Protein AF-A0A7S4VZ79-F1 (afdb_monomer_lite)

Secondary structure (DSSP, 8-state):
----------------------------------------------TTSHHHHHHHHHHHHHHHHHHHHHHHHHHS-TTTHHHHSSSSTT------TTGGG---PPPHHHHHHBPPS-S--TTS---PEEEEE--TTTTHHHHHHIIIIIS---EESGGGTT-GGGGSSS--EEEETTEEEESS-TTSHHHHHHHHHTTHHHHT--SEEEES-HHHHHHHT--SSS-EEEEE----HHHHHHHHHHHHHHHTGGGT----HHHHHTSTT-

InterPro domains:
  IPR053259 Golvesin-related Golgi apparatus protein [PTHR32301] (125-268)

Organism: NCBI:txid49249

pLDDT: mean 77.75, std 23.86, range [26.8, 98.56]

Foldseek 3Di:
DDADPDQDPDPDDDDDDDDDDDDDDDDDDDDDDDDDDDDDDDPPDDPPPPPVVVVVVVVVVVVVVVVVVVVVVVPPDPVVVVVVVPPPPPPPPPPDPVNVDPPDDDDVLLVLQADGPPPPPVPDDDLAAAEEQDDPQLCSVVVVCCVFPVVVFEEAEQVLVPPPCLPPLAWDWDADPNGIYISFHQQDPVRLQSCLVNQVCVRVNTNYYYYNPVVSNSNRNGGNVHHHHYDYGGDDVVSSLVVQVVVVCVVCVVVVDDADSVNVVVDPSD

Structure (mmCIF, N/CA/C/O backbone):
data_AF-A0A7S4VZ79-F1
#
_entry.id   AF-A0A7S4VZ79-F1
#
loop_
_atom_site.group_PDB
_atom_site.id
_atom_site.type_symbol
_atom_site.label_atom_id
_atom_site.label_alt_id
_atom_site.label_comp_id
_atom_site.label_asym_id
_atom_site.label_entity_id
_atom_site.label_seq_id
_atom_site.pdbx_PDB_ins_code
_atom_site.Cartn_x
_atom_site.Cartn_y
_atom_site.Cartn_z
_atom_site.occupancy
_atom_site.B_iso_or_equiv
_atom_site.auth_seq_id
_atom_site.auth_comp_id
_atom_site.auth_asym_id
_atom_site.auth_atom_id
_atom_site.pdbx_PDB_model_num
ATOM 1 N N . ARG A 1 1 ? -16.395 -23.224 -0.016 1.00 37.47 1 ARG A N 1
ATOM 2 C CA . ARG A 1 1 ? -16.302 -21.831 0.502 1.00 37.47 1 ARG A CA 1
ATOM 3 C C . ARG A 1 1 ? -15.268 -21.116 -0.360 1.00 37.47 1 ARG A C 1
ATOM 5 O O . ARG A 1 1 ? -14.087 -21.212 -0.071 1.00 37.47 1 ARG A O 1
ATOM 12 N N . HIS A 1 2 ? -15.704 -20.555 -1.488 1.00 28.34 2 HIS A N 1
ATOM 13 C CA . HIS A 1 2 ? -14.832 -20.087 -2.570 1.00 28.34 2 HIS A CA 1
ATOM 14 C C . HIS A 1 2 ? -14.656 -18.569 -2.477 1.00 28.34 2 HIS A C 1
ATOM 16 O O . HIS A 1 2 ? -15.644 -17.859 -2.299 1.00 28.34 2 HIS A O 1
ATOM 22 N N . ILE A 1 3 ? -13.418 -18.087 -2.582 1.00 32.75 3 ILE A N 1
ATOM 23 C CA . ILE A 1 3 ? -13.119 -16.668 -2.786 1.00 32.75 3 ILE A CA 1
ATOM 24 C C . ILE A 1 3 ? -12.836 -16.509 -4.279 1.00 32.75 3 ILE A C 1
ATOM 26 O O . ILE A 1 3 ? -11.856 -17.048 -4.787 1.00 32.75 3 ILE A O 1
ATOM 30 N N . PHE A 1 4 ? -13.732 -15.819 -4.983 1.00 28.03 4 PHE A N 1
ATOM 31 C CA . PHE A 1 4 ? -13.505 -15.374 -6.354 1.00 28.03 4 PHE A CA 1
ATOM 32 C C . PHE A 1 4 ? -12.625 -14.123 -6.307 1.00 28.03 4 PHE A C 1
ATOM 34 O O . PHE A 1 4 ? -13.027 -13.109 -5.739 1.00 28.03 4 PHE A O 1
ATOM 41 N N . ILE A 1 5 ? -11.436 -14.182 -6.905 1.00 33.19 5 ILE A N 1
ATOM 42 C CA . ILE A 1 5 ? -10.661 -12.979 -7.218 1.00 33.19 5 ILE A CA 1
ATOM 43 C C . ILE A 1 5 ? -11.317 -12.371 -8.459 1.00 33.19 5 ILE A C 1
ATOM 45 O O . ILE A 1 5 ? -11.066 -12.809 -9.579 1.00 33.19 5 ILE A O 1
ATOM 49 N N . ILE A 1 6 ? -12.220 -11.411 -8.261 1.00 33.34 6 ILE A N 1
ATOM 50 C CA . ILE A 1 6 ? -12.775 -10.627 -9.365 1.00 33.34 6 ILE A CA 1
ATOM 51 C C . ILE A 1 6 ? -11.804 -9.477 -9.626 1.00 33.34 6 ILE A C 1
ATOM 53 O O . ILE A 1 6 ? -11.740 -8.515 -8.863 1.00 33.34 6 ILE A O 1
ATOM 57 N N . ALA A 1 7 ? -11.045 -9.582 -10.715 1.00 28.91 7 ALA A N 1
ATOM 58 C CA . ALA A 1 7 ? -10.406 -8.434 -11.337 1.00 28.91 7 ALA A CA 1
ATOM 59 C C . ALA A 1 7 ? -11.503 -7.608 -12.027 1.00 28.91 7 ALA A C 1
ATOM 61 O O . ALA A 1 7 ? -11.860 -7.859 -13.176 1.00 28.91 7 ALA A O 1
ATOM 62 N N . SER A 1 8 ? -12.107 -6.665 -11.306 1.00 26.80 8 SER A N 1
ATOM 63 C CA . SER A 1 8 ? -13.040 -5.714 -11.910 1.00 26.80 8 SER A CA 1
ATOM 64 C C . SER A 1 8 ? -12.241 -4.658 -12.669 1.00 26.80 8 SER A C 1
ATOM 66 O O . SER A 1 8 ? -11.631 -3.782 -12.061 1.00 26.80 8 SER A O 1
ATOM 68 N N . ALA A 1 9 ? -12.254 -4.727 -14.000 1.00 27.61 9 ALA A N 1
ATOM 69 C CA . ALA A 1 9 ? -11.850 -3.614 -14.850 1.00 27.61 9 ALA A CA 1
ATOM 70 C C . ALA A 1 9 ? -12.894 -2.494 -14.708 1.00 27.61 9 ALA A C 1
ATOM 72 O O . ALA A 1 9 ? -13.982 -2.563 -15.278 1.00 27.61 9 ALA A O 1
ATOM 73 N N . VAL A 1 10 ? -12.592 -1.479 -13.899 1.00 27.17 10 VAL A N 1
ATOM 74 C CA . VAL A 1 10 ? -13.427 -0.278 -13.786 1.00 27.17 10 VAL A CA 1
ATOM 75 C C . VAL A 1 10 ? -13.086 0.640 -14.956 1.00 27.17 10 VAL A C 1
ATOM 77 O O . VAL A 1 10 ? -12.015 1.242 -14.996 1.00 27.17 10 VAL A O 1
ATOM 80 N N . LYS A 1 11 ? -14.004 0.747 -15.920 1.00 28.72 11 LYS A N 1
ATOM 81 C CA . LYS A 1 11 ? -13.990 1.812 -16.925 1.00 28.72 11 LYS A CA 1
ATOM 82 C C . LYS A 1 11 ? -14.430 3.100 -16.226 1.00 28.72 11 LYS A C 1
ATOM 84 O O . LYS A 1 11 ? -15.604 3.256 -15.901 1.00 28.72 11 LYS A O 1
ATOM 89 N N . VAL A 1 12 ? -13.473 3.974 -15.932 1.00 28.84 12 VAL A N 1
ATOM 90 C CA . VAL A 1 12 ? -13.727 5.300 -15.358 1.00 28.84 12 VAL A CA 1
ATOM 91 C C . VAL A 1 12 ? -14.248 6.198 -16.480 1.00 28.84 12 VAL A C 1
ATOM 93 O O . VAL A 1 12 ? -13.526 6.486 -17.429 1.00 28.84 12 VAL A O 1
ATOM 96 N N . GLU A 1 13 ? -15.517 6.591 -16.400 1.00 28.02 13 GLU A N 1
ATOM 97 C CA . GLU A 1 13 ? -16.128 7.572 -17.298 1.00 28.02 13 GLU A CA 1
ATOM 98 C C . GLU A 1 13 ? -16.182 8.918 -16.559 1.00 28.02 13 GLU A C 1
ATOM 100 O O . GLU A 1 13 ? -16.824 9.053 -15.515 1.00 28.02 13 GLU A O 1
ATOM 105 N N . GLU A 1 14 ? -15.425 9.898 -17.052 1.00 32.53 14 GLU A N 1
ATOM 106 C CA . GLU A 1 14 ? -15.282 11.217 -16.439 1.00 32.53 14 GLU A CA 1
ATOM 107 C C . GLU A 1 14 ? -16.568 12.046 -16.566 1.00 32.53 14 GLU A C 1
ATOM 109 O O . GLU A 1 14 ? -16.980 12.450 -17.653 1.00 32.53 14 GLU A O 1
ATOM 114 N N . ARG A 1 15 ? -17.165 12.396 -15.425 1.00 32.75 15 ARG A N 1
ATOM 115 C CA . ARG A 1 15 ? -17.974 13.614 -15.277 1.00 32.75 15 ARG A CA 1
ATOM 116 C C . ARG A 1 15 ? -17.623 14.292 -13.958 1.00 32.75 15 ARG A C 1
ATOM 118 O O . ARG A 1 15 ? -18.289 14.090 -12.947 1.00 32.75 15 ARG A O 1
ATOM 125 N N . MET A 1 16 ? -16.581 15.120 -13.970 1.00 30.23 16 MET A N 1
ATOM 126 C CA . MET A 1 16 ? -16.308 16.060 -12.882 1.00 30.23 16 MET A CA 1
ATOM 127 C C . MET A 1 16 ? -16.994 17.398 -13.176 1.00 30.23 16 MET A C 1
ATOM 129 O O . MET A 1 16 ? -16.567 18.166 -14.031 1.00 30.23 16 MET A O 1
ATOM 133 N N . SER A 1 17 ? -18.080 17.673 -12.452 1.00 31.48 17 SER A N 1
ATOM 134 C CA . SER A 1 17 ? -18.677 19.007 -12.340 1.00 31.48 17 SER A CA 1
ATOM 135 C C . SER A 1 17 ? -18.050 19.713 -11.140 1.00 31.48 17 SER A C 1
ATOM 137 O O . SER A 1 17 ? -18.374 19.407 -9.993 1.00 31.48 17 SER A O 1
ATOM 139 N N . PHE A 1 18 ? -17.169 20.672 -11.407 1.00 30.45 18 PHE A N 1
ATOM 140 C CA . PHE A 1 18 ? -16.501 21.494 -10.402 1.00 30.45 18 PHE A CA 1
ATOM 141 C C . PHE A 1 18 ? -17.482 22.549 -9.852 1.00 30.45 18 PHE A C 1
ATOM 143 O O . PHE A 1 18 ? -17.884 23.466 -10.567 1.00 30.45 18 PHE A O 1
ATOM 150 N N . ARG A 1 19 ? -17.890 22.439 -8.581 1.00 33.25 19 ARG A N 1
ATOM 151 C CA . ARG A 1 19 ? -18.539 23.532 -7.834 1.00 33.25 19 ARG A CA 1
ATOM 152 C C . ARG A 1 19 ? -17.568 24.019 -6.763 1.00 33.25 19 ARG A C 1
ATOM 154 O O . ARG A 1 19 ? -17.431 23.393 -5.718 1.00 33.25 19 ARG A O 1
ATOM 161 N N . GLY A 1 20 ? -16.899 25.136 -7.041 1.00 31.25 20 GLY A N 1
ATOM 162 C CA . GLY A 1 20 ? -16.109 25.864 -6.052 1.00 31.25 20 GLY A CA 1
ATOM 163 C C . GLY A 1 20 ? -17.031 26.536 -5.037 1.00 31.25 20 GLY A C 1
ATOM 164 O O . GLY A 1 20 ? -17.873 27.351 -5.408 1.00 31.25 20 GLY A O 1
ATOM 165 N N . SER A 1 21 ? -16.881 26.183 -3.762 1.00 37.16 21 SER A N 1
ATOM 166 C CA . SER A 1 21 ? -17.527 26.871 -2.646 1.00 37.16 21 SER A CA 1
ATOM 167 C C . SER A 1 21 ? -16.486 27.745 -1.958 1.00 37.16 21 SER A C 1
ATOM 169 O O . SER A 1 21 ? -15.653 27.246 -1.206 1.00 37.16 21 SER A O 1
ATOM 171 N N . ALA A 1 22 ? -16.535 29.050 -2.220 1.00 37.81 22 ALA A N 1
ATOM 172 C CA . ALA A 1 22 ? -15.780 30.046 -1.473 1.00 37.81 22 ALA A CA 1
ATOM 173 C C . ALA A 1 22 ? -16.312 30.101 -0.032 1.00 37.81 22 ALA A C 1
ATOM 175 O O . ALA A 1 22 ? -17.500 30.349 0.183 1.00 37.81 22 ALA A O 1
ATOM 176 N N . ARG A 1 23 ? -15.447 29.855 0.957 1.00 38.31 23 ARG A N 1
ATOM 177 C CA . ARG A 1 23 ? -15.772 30.048 2.372 1.00 38.31 23 ARG A CA 1
ATOM 178 C C . ARG A 1 23 ? -15.043 31.289 2.874 1.00 38.31 23 ARG A C 1
ATOM 180 O O . ARG A 1 23 ? -13.821 31.345 2.883 1.00 38.31 23 ARG A O 1
ATOM 187 N N . SER A 1 24 ? -15.853 32.282 3.221 1.00 39.72 24 SER A N 1
ATOM 188 C CA . SER A 1 24 ? -15.496 33.546 3.856 1.00 39.72 24 SER A CA 1
ATOM 189 C C . SER A 1 24 ? -15.006 33.305 5.287 1.00 39.72 24 SER A C 1
ATOM 191 O O . SER A 1 24 ? -15.663 32.599 6.054 1.00 39.72 24 SER A O 1
ATOM 193 N N . SER A 1 25 ? -13.866 33.901 5.634 1.00 40.94 25 SER A N 1
ATOM 194 C CA . SER A 1 25 ? -13.345 34.006 6.996 1.00 40.94 25 SER A CA 1
ATOM 195 C C . SER A 1 25 ? -13.404 35.469 7.453 1.00 40.94 25 SER A C 1
ATOM 197 O O . SER A 1 25 ? -12.576 36.278 7.048 1.00 40.94 25 SER A O 1
ATOM 199 N N . ASN A 1 26 ? -14.384 35.791 8.299 1.00 44.66 26 ASN A N 1
ATOM 200 C CA . ASN A 1 26 ? -14.260 36.822 9.338 1.00 44.66 26 ASN A CA 1
ATOM 201 C C . ASN A 1 26 ? -13.758 36.063 10.584 1.00 44.66 26 ASN A C 1
ATOM 203 O O . ASN A 1 26 ? -14.292 34.998 10.876 1.00 44.66 26 ASN A O 1
ATOM 207 N N . GLY A 1 27 ? -12.721 36.447 11.323 1.00 38.09 27 GLY A N 1
ATOM 208 C CA . GLY A 1 27 ? -12.309 37.785 11.720 1.00 38.09 27 GLY A CA 1
ATOM 209 C C . GLY A 1 27 ? -12.583 37.921 13.220 1.00 38.09 27 GLY A C 1
ATOM 210 O O . GLY A 1 27 ? -13.728 38.169 13.596 1.00 38.09 27 GLY A O 1
ATOM 211 N N . ARG A 1 28 ? -11.560 37.722 14.063 1.00 42.09 28 ARG A N 1
ATOM 212 C CA . ARG A 1 28 ? -11.428 38.413 15.353 1.00 42.09 28 ARG A CA 1
ATOM 213 C C . ARG A 1 28 ? -9.990 38.342 15.873 1.00 42.09 28 ARG A C 1
ATOM 215 O O . ARG A 1 28 ? -9.399 37.267 15.911 1.00 42.09 28 ARG A O 1
ATOM 222 N N . GLU A 1 29 ? -9.495 39.536 16.159 1.00 52.44 29 GLU A N 1
ATOM 223 C CA . GLU A 1 29 ? -8.179 39.941 16.647 1.00 52.44 29 GLU A CA 1
ATOM 224 C C . GLU A 1 29 ? -8.000 39.620 18.137 1.00 52.44 29 GLU A C 1
ATOM 226 O O . GLU A 1 29 ? -8.998 39.363 18.809 1.00 52.44 29 GLU A O 1
ATOM 231 N N . ASP A 1 30 ? -6.731 39.591 18.564 1.00 51.56 30 ASP A N 1
ATOM 232 C CA . ASP A 1 30 ? -6.134 40.010 19.854 1.00 51.56 30 ASP A CA 1
ATOM 233 C C . ASP A 1 30 ? -4.676 39.467 19.808 1.00 51.56 30 ASP A C 1
ATOM 235 O O . ASP A 1 30 ? -4.453 38.262 19.915 1.00 51.56 30 ASP A O 1
ATOM 239 N N . GLU A 1 31 ? -3.710 40.183 19.221 1.00 50.78 31 GLU A N 1
ATOM 240 C CA . GLU A 1 31 ? -2.857 41.226 19.830 1.00 50.78 31 GLU A CA 1
ATOM 241 C C . GLU A 1 31 ? -1.874 40.667 20.882 1.00 50.78 31 GLU A C 1
ATOM 243 O O . GLU A 1 31 ? -2.226 40.506 22.043 1.00 50.78 31 GLU A O 1
ATOM 248 N N . GLU A 1 32 ? -0.633 40.377 20.463 1.00 52.47 32 GLU A N 1
ATOM 249 C CA . GLU A 1 32 ? 0.576 40.723 21.231 1.00 52.47 32 GLU A CA 1
ATOM 250 C C . GLU A 1 32 ? 1.839 40.643 20.351 1.00 52.47 32 GLU A C 1
ATOM 252 O O . GLU A 1 32 ? 2.039 39.718 19.558 1.00 52.47 32 GLU A O 1
ATOM 257 N N . ASP A 1 33 ? 2.655 41.683 20.480 1.00 47.66 33 ASP A N 1
ATOM 258 C CA . ASP A 1 33 ? 3.740 42.092 19.600 1.00 47.66 33 ASP A CA 1
ATOM 259 C C . ASP A 1 33 ? 4.989 41.201 19.671 1.00 47.66 33 ASP A C 1
ATOM 261 O O . ASP A 1 33 ? 5.492 40.882 20.749 1.00 47.66 33 ASP A O 1
ATOM 265 N N . ASN A 1 34 ? 5.597 40.920 18.512 1.00 41.84 34 ASN A N 1
ATOM 266 C CA . ASN A 1 34 ? 7.058 40.915 18.432 1.00 41.84 34 ASN A CA 1
ATOM 267 C C . ASN A 1 34 ? 7.549 41.238 17.014 1.00 41.84 34 ASN A C 1
ATOM 269 O O . ASN A 1 34 ? 7.297 40.513 16.050 1.00 41.84 34 ASN A O 1
ATOM 273 N N . GLU A 1 35 ? 8.251 42.363 16.913 1.00 41.34 35 GLU A N 1
ATOM 274 C CA . GLU A 1 35 ? 8.890 42.881 15.710 1.00 41.34 35 GLU A CA 1
ATOM 275 C C . GLU A 1 35 ? 9.963 41.926 15.171 1.00 41.34 35 GLU A C 1
ATOM 277 O O . GLU A 1 35 ? 10.944 41.626 15.848 1.00 41.34 35 GLU A O 1
ATOM 282 N N . LEU A 1 36 ? 9.851 41.560 13.893 1.00 40.34 36 LEU A N 1
ATOM 283 C CA . LEU A 1 36 ? 11.001 41.312 13.020 1.00 40.34 36 LEU A CA 1
ATOM 284 C C . LEU A 1 36 ? 10.597 41.662 11.583 1.00 40.34 36 LEU A C 1
ATOM 286 O O . LEU A 1 36 ? 10.096 40.848 10.809 1.00 40.34 36 LEU A O 1
ATOM 290 N N . ARG A 1 37 ? 10.781 42.945 11.263 1.00 33.16 37 ARG A N 1
ATOM 291 C CA . ARG A 1 37 ? 10.613 43.542 9.936 1.00 33.16 37 ARG A CA 1
ATOM 292 C C . ARG A 1 37 ? 11.691 43.003 8.988 1.00 33.16 37 ARG A C 1
ATOM 294 O O . ARG A 1 37 ? 12.853 43.388 9.086 1.00 33.16 37 ARG A O 1
ATOM 301 N N . LEU A 1 38 ? 11.291 42.145 8.054 1.00 39.84 38 LEU A N 1
ATOM 302 C CA . LEU A 1 38 ? 12.028 41.860 6.823 1.00 39.84 38 LEU A CA 1
ATOM 303 C C . LEU A 1 38 ? 11.184 42.375 5.656 1.00 39.84 38 LEU A C 1
ATOM 305 O O . LEU A 1 38 ? 10.172 41.776 5.298 1.00 39.84 38 LEU A O 1
ATOM 309 N N . ASP A 1 39 ? 11.598 43.511 5.096 1.00 42.25 39 ASP A N 1
ATOM 310 C CA . ASP A 1 39 ? 11.026 44.070 3.874 1.00 42.25 39 ASP A CA 1
ATOM 311 C C . ASP A 1 39 ? 11.357 43.149 2.692 1.00 42.25 39 ASP A C 1
ATOM 313 O O . ASP A 1 39 ? 12.483 43.130 2.190 1.00 42.25 39 ASP A O 1
ATOM 317 N N . ILE A 1 40 ? 10.361 42.399 2.222 1.00 43.34 40 ILE A N 1
ATOM 318 C CA . ILE A 1 40 ? 10.378 41.785 0.894 1.00 43.34 40 ILE A CA 1
ATOM 319 C C . ILE A 1 40 ? 9.279 42.462 0.080 1.00 43.34 40 ILE A C 1
ATOM 321 O O . ILE A 1 40 ? 8.092 42.194 0.234 1.00 43.34 40 ILE A O 1
ATOM 325 N N . SER A 1 41 ? 9.714 43.381 -0.777 1.00 43.19 41 SER A N 1
ATOM 326 C CA . SER A 1 41 ? 8.913 44.028 -1.813 1.00 43.19 41 SER A CA 1
ATOM 327 C C . SER A 1 41 ? 8.328 42.983 -2.771 1.00 43.19 41 SER A C 1
ATOM 329 O O . SER A 1 41 ? 9.057 42.393 -3.569 1.00 43.19 41 SER A O 1
ATOM 331 N N . GLU A 1 42 ? 7.010 42.796 -2.734 1.00 43.84 42 GLU A N 1
ATOM 332 C CA . GLU A 1 42 ? 6.235 42.078 -3.749 1.00 43.84 42 GLU A CA 1
ATOM 333 C C . GLU A 1 42 ? 6.126 42.893 -5.051 1.00 43.84 42 GLU A C 1
ATOM 335 O O . GLU A 1 42 ? 5.467 43.931 -5.106 1.00 43.84 42 GLU A O 1
ATOM 340 N N . ASP A 1 43 ? 6.723 42.380 -6.131 1.00 44.66 43 ASP A N 1
ATOM 341 C CA . ASP A 1 43 ? 6.381 42.743 -7.511 1.00 44.66 43 ASP A CA 1
ATOM 342 C C . ASP A 1 43 ? 5.523 41.627 -8.131 1.00 44.66 43 ASP A C 1
ATOM 344 O O . ASP A 1 43 ? 6.003 40.692 -8.775 1.00 44.66 43 ASP A O 1
ATOM 348 N N . THR A 1 44 ? 4.213 41.697 -7.899 1.00 46.75 44 THR A N 1
ATOM 349 C CA . THR A 1 44 ? 3.212 40.827 -8.529 1.00 46.75 44 THR A CA 1
ATOM 350 C C . THR A 1 44 ? 2.366 41.620 -9.516 1.00 46.75 44 THR A C 1
ATOM 352 O O . THR A 1 44 ? 1.197 41.909 -9.256 1.00 46.75 44 THR A O 1
ATOM 355 N N . ARG A 1 45 ? 2.920 41.970 -10.690 1.00 44.62 45 ARG A N 1
ATOM 356 C CA . ARG A 1 45 ? 2.086 42.527 -11.778 1.00 44.62 45 ARG A CA 1
ATOM 357 C C . ARG A 1 45 ? 2.416 42.145 -13.227 1.00 44.62 45 ARG A C 1
ATOM 359 O O . ARG A 1 45 ? 1.884 42.784 -14.129 1.00 44.62 45 ARG A O 1
ATOM 366 N N . SER A 1 46 ? 3.179 41.079 -13.508 1.00 47.97 46 SER A N 1
ATOM 367 C CA . SER A 1 46 ? 3.520 40.727 -14.911 1.00 47.97 46 SER A CA 1
ATOM 368 C C . SER A 1 46 ? 3.092 39.341 -15.433 1.00 47.97 46 SER A C 1
ATOM 370 O O . SER A 1 46 ? 3.239 39.069 -16.624 1.00 47.97 46 SER A O 1
ATOM 372 N N . ARG A 1 47 ? 2.481 38.456 -14.631 1.00 47.06 47 ARG A N 1
ATOM 373 C CA . ARG A 1 47 ? 2.221 37.055 -15.056 1.00 47.06 47 ARG A CA 1
ATOM 374 C C . ARG A 1 47 ? 0.990 36.812 -15.952 1.00 47.06 47 ARG A C 1
ATOM 376 O O . ARG A 1 47 ? 0.718 35.671 -16.311 1.00 47.06 47 ARG A O 1
ATOM 383 N N . GLY A 1 48 ? 0.266 37.850 -16.371 1.00 44.88 48 GLY A N 1
ATOM 384 C CA . GLY A 1 48 ? -0.987 37.702 -17.131 1.00 44.88 48 GLY A CA 1
ATOM 385 C C . GLY A 1 48 ? -0.857 37.470 -18.645 1.00 44.88 48 GLY A C 1
ATOM 386 O O . GLY A 1 48 ? -1.842 37.104 -19.282 1.00 44.88 48 GLY A O 1
ATOM 387 N N . VAL A 1 49 ? 0.320 37.683 -19.247 1.00 52.34 49 VAL A N 1
ATOM 388 C CA . VAL A 1 49 ? 0.455 37.716 -20.723 1.00 52.34 49 VAL A CA 1
ATOM 389 C C . VAL A 1 49 ? 1.082 36.437 -21.300 1.00 52.34 49 VAL A C 1
ATOM 391 O O . VAL A 1 49 ? 0.827 36.090 -22.450 1.00 52.34 49 VAL A O 1
ATOM 394 N N . ALA A 1 50 ? 1.816 35.661 -20.495 1.00 53.28 50 ALA A 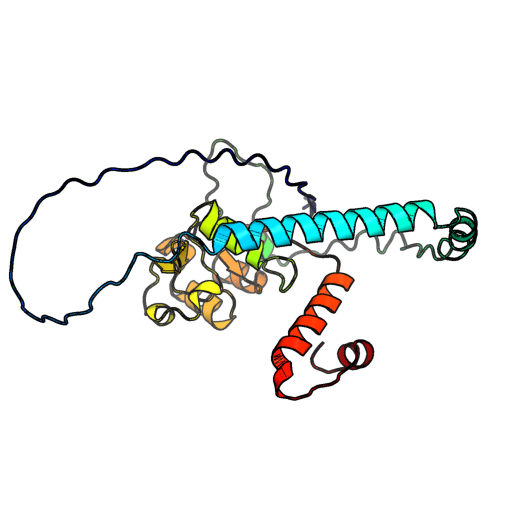N 1
ATOM 395 C CA . ALA A 1 50 ? 2.516 34.464 -20.971 1.00 53.28 50 ALA A CA 1
ATOM 396 C C . ALA A 1 50 ? 1.612 33.227 -21.187 1.00 53.28 50 ALA A C 1
ATOM 398 O O . ALA A 1 50 ? 2.000 32.314 -21.914 1.00 53.28 50 ALA A O 1
ATOM 399 N N . SER A 1 51 ? 0.400 33.174 -20.612 1.00 56.75 51 SER A N 1
ATOM 400 C CA . SER A 1 51 ? -0.437 31.960 -20.692 1.00 56.75 51 SER A CA 1
ATOM 401 C C . SER A 1 51 ? -1.208 31.811 -22.011 1.00 56.75 51 SER A C 1
ATOM 403 O O . SER A 1 51 ? -1.463 30.688 -22.445 1.00 56.75 51 SER A O 1
ATOM 405 N N . LYS A 1 52 ? -1.530 32.914 -22.705 1.00 61.38 52 LYS A N 1
ATOM 406 C CA . LYS A 1 52 ? -2.264 32.860 -23.986 1.00 61.38 52 LYS A CA 1
ATOM 407 C C . LYS A 1 52 ? -1.409 32.328 -25.138 1.00 61.38 52 LYS A C 1
ATOM 409 O O . LYS A 1 52 ? -1.913 31.583 -25.973 1.00 61.38 52 LYS A O 1
ATOM 414 N N . GLN A 1 53 ? -0.116 32.656 -25.161 1.00 68.62 53 GLN A N 1
ATOM 415 C CA . GLN A 1 53 ? 0.803 32.161 -26.192 1.00 68.62 53 GLN A CA 1
ATOM 416 C C . GLN A 1 53 ? 1.033 30.646 -26.059 1.00 68.62 53 GLN A C 1
ATOM 418 O O . GLN A 1 53 ? 1.113 29.935 -27.059 1.00 68.62 53 GLN A O 1
ATOM 423 N N . PHE A 1 54 ? 1.080 30.143 -24.821 1.00 70.44 54 PHE A N 1
ATOM 424 C CA . PHE A 1 54 ? 1.281 28.723 -24.536 1.00 70.44 54 PHE A CA 1
ATOM 425 C C . PHE A 1 54 ? 0.091 27.866 -24.998 1.00 70.44 54 PHE A C 1
ATOM 427 O O . PHE A 1 54 ? 0.281 26.841 -25.651 1.00 70.44 54 PHE A O 1
ATOM 434 N N . TRP A 1 55 ? -1.139 28.327 -24.750 1.00 71.38 55 TRP A N 1
ATOM 435 C CA . TRP A 1 55 ? -2.356 27.630 -25.184 1.00 71.38 55 TRP A CA 1
ATOM 436 C C . TRP A 1 55 ? -2.505 27.557 -26.710 1.00 71.38 55 TRP A C 1
ATOM 438 O O . TRP A 1 55 ? -2.897 26.516 -27.235 1.00 71.38 55 TRP A O 1
ATOM 448 N N . ASN A 1 56 ? -2.133 28.614 -27.438 1.00 76.19 56 ASN A N 1
ATOM 449 C CA . ASN A 1 56 ? -2.212 28.614 -28.903 1.00 76.19 56 ASN A CA 1
ATOM 450 C C . ASN A 1 56 ? -1.214 27.637 -29.546 1.00 76.19 56 ASN A C 1
ATOM 452 O O . ASN A 1 56 ? -1.570 26.930 -30.488 1.00 76.19 56 ASN A O 1
ATOM 456 N N . ASN A 1 57 ? 0.006 27.540 -29.007 1.00 79.31 57 ASN A N 1
ATOM 457 C CA . ASN A 1 57 ? 1.002 26.582 -29.494 1.00 79.31 57 ASN A CA 1
ATOM 458 C C . ASN A 1 57 ? 0.598 25.130 -29.193 1.00 79.31 57 ASN A C 1
ATOM 460 O O . ASN A 1 57 ? 0.828 24.241 -30.012 1.00 79.31 57 ASN A O 1
ATOM 464 N N . TYR A 1 58 ? -0.053 24.892 -28.053 1.00 81.12 58 TYR A N 1
ATOM 465 C CA . TYR A 1 58 ? -0.534 23.565 -27.673 1.00 81.12 58 TYR A CA 1
ATOM 466 C C . TYR A 1 58 ? -1.670 23.066 -28.584 1.00 81.12 58 TYR A C 1
ATOM 468 O O . TYR A 1 58 ? -1.637 21.927 -29.050 1.00 81.12 58 TYR A O 1
ATOM 476 N N . ILE A 1 59 ? -2.635 23.931 -28.924 1.00 86.50 59 ILE A N 1
ATOM 477 C CA . ILE A 1 59 ? -3.731 23.586 -29.849 1.00 86.50 59 ILE A CA 1
ATOM 478 C C . ILE A 1 59 ? -3.197 23.301 -31.262 1.00 86.50 59 ILE A C 1
ATOM 480 O O . ILE A 1 59 ? -3.646 22.353 -31.909 1.00 86.50 59 ILE A O 1
ATOM 484 N N . ALA A 1 60 ? -2.207 24.069 -31.731 1.00 88.25 60 ALA A N 1
ATOM 485 C CA . ALA A 1 60 ? -1.575 23.835 -33.030 1.00 88.25 60 ALA A CA 1
ATOM 486 C C . ALA A 1 60 ? -0.850 22.477 -33.096 1.00 88.25 60 ALA A C 1
ATOM 488 O O . ALA A 1 60 ? -0.947 21.774 -34.104 1.00 88.25 60 ALA A O 1
ATOM 489 N N . LEU A 1 61 ? -0.182 22.072 -32.009 1.00 88.81 61 LEU A N 1
ATOM 490 C CA . LEU A 1 61 ? 0.506 20.783 -31.923 1.00 88.81 61 LEU A CA 1
ATOM 491 C C . LEU A 1 61 ? -0.478 19.605 -31.974 1.00 88.81 61 LEU A C 1
ATOM 493 O O . LEU A 1 61 ? -0.255 18.652 -32.718 1.00 88.81 61 LEU A O 1
ATOM 497 N N . ILE A 1 62 ? -1.597 19.690 -31.244 1.00 88.38 62 ILE A N 1
ATOM 498 C CA . ILE A 1 62 ? -2.649 18.661 -31.282 1.00 88.38 62 ILE A CA 1
ATOM 499 C C . ILE A 1 62 ? -3.239 18.554 -32.692 1.00 88.38 62 ILE A C 1
ATOM 501 O O . ILE A 1 62 ? -3.381 17.448 -33.214 1.00 88.38 62 ILE A O 1
ATOM 505 N N . GLY A 1 63 ? -3.530 19.690 -33.334 1.00 91.19 63 GLY A N 1
ATOM 506 C CA . GLY A 1 63 ? -4.029 19.711 -34.710 1.00 91.19 63 GLY A CA 1
ATOM 507 C C . GLY A 1 63 ? -3.076 19.025 -35.694 1.00 91.19 63 GLY A C 1
ATOM 508 O O . GLY A 1 63 ? -3.518 18.237 -36.529 1.00 91.19 63 GLY A O 1
ATOM 509 N N . PHE A 1 64 ? -1.766 19.256 -35.557 1.00 89.88 64 PHE A N 1
ATOM 510 C CA . PHE A 1 64 ? -0.749 18.630 -36.402 1.00 89.88 64 PHE A CA 1
ATOM 511 C C . PHE A 1 64 ? -0.654 17.113 -36.186 1.00 89.88 64 PHE A C 1
ATOM 513 O O . PHE A 1 64 ? -0.638 16.356 -37.155 1.00 89.88 64 PHE A O 1
ATOM 520 N N . VAL A 1 65 ? -0.663 16.647 -34.932 1.00 87.06 65 VAL A N 1
ATOM 521 C CA . VAL A 1 65 ? -0.606 15.209 -34.612 1.00 87.06 65 VAL A CA 1
ATOM 522 C C . VAL A 1 65 ? -1.839 14.473 -35.143 1.00 87.06 65 VAL A C 1
ATOM 524 O O . VAL A 1 65 ? -1.707 13.409 -35.749 1.00 87.06 65 VAL A O 1
ATOM 527 N N . VAL A 1 66 ? -3.032 15.058 -34.991 1.00 90.56 66 VAL A N 1
ATOM 528 C CA . VAL A 1 66 ? -4.274 14.485 -35.532 1.00 90.56 66 VAL A CA 1
ATOM 529 C C . VAL A 1 66 ? -4.243 14.451 -37.061 1.00 90.56 66 VAL A C 1
ATOM 531 O O . VAL A 1 66 ? -4.628 13.444 -37.650 1.00 90.56 66 VAL A O 1
ATOM 534 N N . ALA A 1 67 ? -3.737 15.498 -37.720 1.00 91.06 67 ALA A N 1
ATOM 535 C CA . ALA A 1 67 ? -3.615 15.526 -39.176 1.00 91.06 67 ALA A CA 1
ATOM 536 C C . ALA A 1 67 ? -2.640 14.460 -39.706 1.00 91.06 67 ALA A C 1
ATOM 538 O O . ALA A 1 67 ? -2.951 13.795 -40.692 1.00 91.06 67 ALA A O 1
ATOM 539 N N . VAL A 1 68 ? -1.501 14.246 -39.037 1.00 84.88 68 VAL A N 1
ATOM 540 C CA . VAL A 1 68 ? -0.533 13.196 -39.404 1.00 84.88 68 VAL A CA 1
ATOM 541 C C . VAL A 1 68 ? -1.122 11.800 -39.190 1.00 84.88 68 VAL A C 1
ATOM 543 O O . VAL A 1 68 ? -0.977 10.946 -40.061 1.00 84.88 68 VAL A O 1
ATOM 546 N N . LEU A 1 69 ? -1.842 11.570 -38.087 1.00 81.25 69 LEU A N 1
ATOM 547 C CA . LEU A 1 69 ? -2.545 10.305 -37.836 1.00 81.25 69 LEU A CA 1
ATOM 548 C C . LEU A 1 69 ? -3.637 10.035 -38.877 1.00 81.25 69 LEU A C 1
ATOM 550 O O . LEU A 1 69 ? -3.757 8.914 -39.366 1.00 81.25 69 LEU A O 1
ATOM 554 N N . LEU A 1 70 ? -4.406 11.058 -39.258 1.00 84.50 70 LEU A N 1
ATOM 555 C CA . LEU A 1 70 ? -5.421 10.936 -40.303 1.00 84.50 70 LEU A CA 1
ATOM 556 C C . LEU A 1 70 ? -4.794 10.687 -41.680 1.00 84.50 70 LEU A C 1
ATOM 558 O O . LEU A 1 70 ? -5.302 9.848 -42.418 1.00 84.50 70 LEU A O 1
ATOM 562 N N . LEU A 1 71 ? -3.672 11.335 -42.014 1.00 81.38 71 LEU A N 1
ATOM 563 C CA . LEU A 1 71 ? -2.940 11.036 -43.248 1.00 81.38 71 LEU A CA 1
ATOM 564 C C . LEU A 1 71 ? -2.389 9.606 -43.247 1.00 81.38 71 LEU A C 1
ATOM 566 O O . LEU A 1 71 ? -2.520 8.915 -44.252 1.00 81.38 71 LEU A O 1
ATOM 570 N N . ALA A 1 72 ? -1.834 9.140 -42.126 1.00 75.25 72 ALA A N 1
ATOM 571 C CA . ALA A 1 72 ? -1.325 7.777 -41.990 1.00 75.25 72 ALA A CA 1
ATOM 572 C C . ALA A 1 72 ? -2.436 6.720 -42.132 1.00 75.25 72 ALA A C 1
ATOM 574 O O . ALA A 1 72 ? -2.203 5.657 -42.703 1.00 75.25 72 ALA A O 1
ATOM 575 N N . LEU A 1 73 ? -3.658 7.021 -41.676 1.00 74.31 73 LEU A N 1
ATOM 576 C CA . LEU A 1 73 ? -4.837 6.164 -41.856 1.00 74.31 73 LEU A CA 1
ATOM 577 C C . LEU A 1 73 ? -5.371 6.150 -43.297 1.00 74.31 73 LEU A C 1
ATOM 579 O O . LEU A 1 73 ? -6.046 5.199 -43.684 1.00 74.31 73 LEU A O 1
ATOM 583 N N . VAL A 1 74 ? -5.087 7.187 -44.090 1.00 77.12 74 VAL A N 1
ATOM 584 C CA . VAL A 1 74 ? -5.501 7.277 -45.501 1.00 77.12 74 VAL A CA 1
ATOM 585 C C . VAL A 1 74 ? -4.465 6.648 -46.438 1.00 77.12 74 VAL A C 1
ATOM 587 O O . VAL A 1 74 ? -4.841 6.111 -47.478 1.00 77.12 74 VAL A O 1
ATOM 590 N N . THR A 1 75 ? -3.177 6.672 -46.083 1.00 69.06 75 THR A N 1
ATOM 591 C CA . THR A 1 75 ? -2.093 6.130 -46.921 1.00 69.06 75 THR A CA 1
ATOM 592 C C . THR A 1 75 ? -1.703 4.692 -46.588 1.00 69.06 75 THR A C 1
ATOM 594 O O . THR A 1 75 ? -0.968 4.075 -47.360 1.00 69.06 75 THR A O 1
ATOM 597 N N . THR A 1 76 ? -2.196 4.123 -45.483 1.00 58.72 76 THR A N 1
ATOM 598 C CA . THR A 1 76 ? -1.989 2.700 -45.187 1.00 58.72 76 THR A CA 1
ATOM 599 C C . THR A 1 76 ? -2.880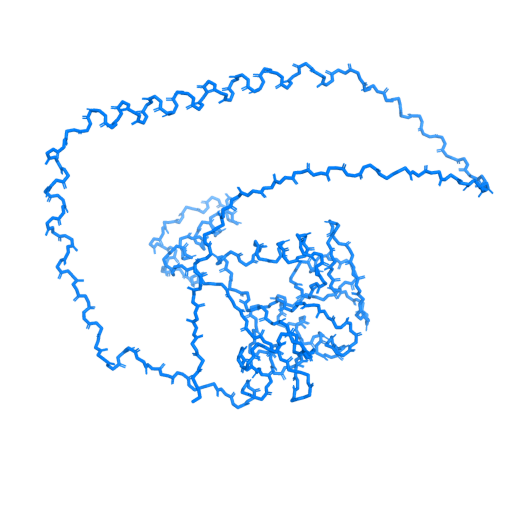 1.837 -46.077 1.00 58.72 76 THR A C 1
ATOM 601 O O . THR A 1 76 ? -4.069 1.625 -45.836 1.00 58.72 76 THR A O 1
ATOM 604 N N . ASP A 1 77 ? -2.260 1.343 -47.143 1.00 49.94 77 ASP A N 1
ATOM 605 C CA . ASP A 1 77 ? -2.773 0.335 -48.058 1.00 49.94 77 ASP A CA 1
ATOM 606 C C . ASP A 1 77 ? -3.344 -0.863 -47.270 1.00 49.94 77 ASP A C 1
ATOM 608 O O . ASP A 1 77 ? -2.627 -1.607 -46.593 1.00 49.94 77 ASP A O 1
ATOM 612 N N . ARG A 1 78 ? -4.672 -1.036 -47.328 1.00 53.81 78 ARG A N 1
ATOM 613 C CA . ARG A 1 78 ? -5.432 -2.068 -46.592 1.00 53.81 78 ARG A CA 1
ATOM 614 C C . ARG A 1 78 ? -5.025 -3.504 -46.943 1.00 53.81 78 ARG A C 1
ATOM 616 O O . ARG A 1 78 ? -5.501 -4.442 -46.307 1.00 53.81 78 ARG A O 1
ATOM 623 N N . THR A 1 79 ? -4.163 -3.701 -47.934 1.00 52.12 79 THR A N 1
ATOM 624 C CA . THR A 1 79 ? -3.761 -5.025 -48.414 1.00 52.12 79 THR A CA 1
ATOM 625 C C . THR A 1 79 ? -2.661 -5.675 -47.561 1.00 52.12 79 THR A C 1
ATOM 627 O O . THR A 1 79 ? -2.661 -6.899 -47.424 1.00 52.12 79 THR A O 1
ATOM 630 N N . ALA A 1 80 ? -1.810 -4.900 -46.874 1.00 48.88 80 ALA A N 1
ATOM 631 C CA . ALA A 1 80 ? -0.691 -5.439 -46.084 1.00 48.88 80 ALA A CA 1
ATOM 632 C C . ALA A 1 80 ? -1.080 -5.981 -44.689 1.00 48.88 80 ALA A C 1
ATOM 634 O O . ALA A 1 80 ? -0.332 -6.751 -44.088 1.00 48.88 80 ALA A O 1
ATOM 635 N N . ILE A 1 81 ? -2.262 -5.628 -44.170 1.00 49.94 81 ILE A N 1
ATOM 636 C CA . ILE A 1 81 ? -2.725 -6.061 -42.835 1.00 49.94 81 ILE A CA 1
ATOM 637 C C . ILE A 1 81 ? -3.335 -7.477 -42.869 1.00 49.94 81 ILE A C 1
ATOM 639 O O . ILE A 1 81 ? -3.352 -8.178 -41.858 1.00 49.94 81 ILE A O 1
ATOM 643 N N . SER A 1 82 ? -3.773 -7.955 -44.038 1.00 49.06 82 SER A N 1
ATOM 644 C CA . SER A 1 82 ? -4.398 -9.281 -44.163 1.00 49.06 82 SER A CA 1
ATOM 645 C C . SER A 1 82 ? -3.406 -10.452 -44.073 1.00 49.06 82 SER A C 1
ATOM 647 O O . SER A 1 82 ? -3.783 -11.541 -43.643 1.00 49.06 82 SER A O 1
ATOM 649 N N . THR A 1 83 ? -2.126 -10.235 -44.389 1.00 45.00 83 THR A N 1
ATOM 650 C CA . THR A 1 83 ? -1.108 -11.300 -44.441 1.00 45.00 83 THR A CA 1
ATOM 651 C C . THR A 1 83 ? -0.343 -11.495 -43.128 1.00 45.00 83 THR A C 1
ATOM 653 O O . THR A 1 83 ? 0.207 -12.571 -42.908 1.00 45.00 83 THR A O 1
ATOM 656 N N . LEU A 1 84 ? -0.352 -10.516 -42.212 1.00 42.94 84 LEU A N 1
ATOM 657 C CA . LEU A 1 84 ? 0.238 -10.674 -40.870 1.00 42.94 84 LEU A CA 1
ATOM 658 C C . LEU A 1 84 ? -0.712 -11.344 -39.858 1.00 42.94 84 LEU A C 1
ATOM 660 O O . LEU A 1 84 ? -0.265 -11.861 -38.838 1.00 42.94 84 LEU A O 1
ATOM 664 N N . SER A 1 85 ? -2.015 -11.393 -40.157 1.00 43.62 85 SER A N 1
ATOM 665 C CA . SER A 1 85 ? -3.035 -12.038 -39.316 1.00 43.62 85 SER A CA 1
ATOM 666 C C . SER A 1 85 ? -2.986 -13.575 -39.347 1.00 43.62 85 SER A C 1
ATOM 668 O O . SER A 1 85 ? -3.602 -14.212 -38.493 1.00 43.62 85 SER A O 1
ATOM 670 N N . GLY A 1 86 ? -2.309 -14.186 -40.326 1.00 42.16 86 GLY A N 1
ATOM 671 C CA . GLY A 1 86 ? -2.384 -15.634 -40.562 1.00 42.16 86 GLY A CA 1
ATOM 672 C C . GLY A 1 86 ? -1.457 -16.491 -39.694 1.00 42.16 86 GLY A C 1
ATOM 673 O O . GLY A 1 86 ? -1.805 -17.625 -39.380 1.00 42.16 86 GLY A O 1
ATOM 674 N N . ASN A 1 87 ? -0.304 -15.963 -39.267 1.00 43.94 87 ASN A N 1
ATOM 675 C CA . ASN A 1 87 ? 0.782 -16.804 -38.733 1.00 43.94 87 ASN A CA 1
ATOM 676 C C . ASN A 1 87 ? 1.014 -16.700 -37.216 1.00 43.94 87 ASN A C 1
ATOM 678 O O . ASN A 1 87 ? 1.829 -17.448 -36.687 1.00 43.94 87 ASN A O 1
ATOM 682 N N . ILE A 1 88 ? 0.294 -15.832 -36.495 1.00 46.00 88 ILE A N 1
ATOM 683 C CA . ILE A 1 88 ? 0.479 -15.656 -35.036 1.00 46.00 88 ILE A CA 1
ATOM 684 C C . ILE A 1 88 ? -0.615 -16.376 -34.209 1.00 46.00 88 ILE A C 1
ATOM 686 O O . ILE A 1 88 ? -0.465 -16.576 -33.009 1.00 46.00 88 ILE A O 1
ATOM 690 N N . MET A 1 89 ? -1.688 -16.876 -34.836 1.00 47.25 89 MET A N 1
ATOM 691 C CA . MET A 1 89 ? -2.851 -17.457 -34.134 1.00 47.25 89 MET A CA 1
ATOM 692 C C . MET A 1 89 ? -2.791 -18.976 -33.856 1.00 47.25 89 MET A C 1
ATOM 694 O O . MET A 1 89 ? -3.725 -19.512 -33.265 1.00 47.25 89 MET A O 1
ATOM 698 N N . ALA A 1 90 ? -1.733 -19.698 -34.245 1.00 45.94 90 ALA A N 1
ATOM 699 C CA . ALA A 1 90 ? -1.685 -21.163 -34.082 1.00 45.94 90 ALA A CA 1
ATOM 700 C C . ALA A 1 90 ? -1.009 -21.650 -32.783 1.00 45.94 90 ALA A C 1
ATOM 702 O O . ALA A 1 90 ? -1.080 -22.834 -32.458 1.00 45.94 90 ALA A O 1
ATOM 703 N N . GLY A 1 91 ? -0.395 -20.757 -32.003 1.00 44.94 91 GLY A N 1
ATOM 704 C CA . GLY A 1 91 ? 0.192 -21.077 -30.698 1.00 44.94 91 GLY A CA 1
ATOM 705 C C . GLY A 1 91 ? -0.848 -21.119 -29.578 1.00 44.94 91 GLY A C 1
ATOM 706 O O . GLY A 1 91 ? -0.725 -20.383 -28.602 1.00 44.94 91 GLY A O 1
ATOM 707 N N . SER A 1 92 ? -1.900 -21.932 -29.710 1.00 51.88 92 SER A N 1
ATOM 708 C CA . SER A 1 92 ? -2.825 -22.173 -28.599 1.00 51.88 92 SER A CA 1
ATOM 709 C C . SER A 1 92 ? -2.111 -23.018 -27.546 1.00 51.88 92 SER A C 1
ATOM 711 O O . SER A 1 92 ? -2.029 -24.241 -27.654 1.00 51.88 92 SER A O 1
ATOM 713 N N . VAL A 1 93 ? -1.557 -22.360 -26.527 1.00 55.25 93 VAL A N 1
ATOM 714 C CA . VAL A 1 93 ? -1.111 -23.035 -25.306 1.00 55.25 93 VAL A CA 1
ATOM 715 C C . VAL A 1 93 ? -2.368 -23.560 -24.617 1.00 55.25 93 VAL A C 1
ATOM 717 O O . VAL A 1 93 ? -3.053 -22.848 -23.881 1.00 55.25 93 VAL A O 1
ATOM 720 N N . HIS A 1 94 ? -2.716 -24.811 -24.910 1.00 54.81 94 HIS A N 1
ATOM 721 C CA . HIS A 1 94 ? -3.755 -25.536 -24.198 1.00 54.81 94 HIS A CA 1
ATOM 722 C C . HIS A 1 94 ? -3.275 -25.793 -22.766 1.00 54.81 94 HIS A C 1
ATOM 724 O O . HIS A 1 94 ? -2.703 -26.839 -22.470 1.00 54.81 94 HIS A O 1
ATOM 730 N N . LEU A 1 95 ? -3.527 -24.833 -21.871 1.00 53.66 95 LEU A N 1
ATOM 731 C CA . LEU A 1 95 ? -3.445 -25.063 -20.432 1.00 53.66 95 LEU A CA 1
ATOM 732 C C . LEU A 1 95 ? -4.364 -26.235 -20.099 1.00 53.66 95 LEU A C 1
ATOM 734 O O . LEU A 1 95 ? -5.569 -26.212 -20.390 1.00 53.66 95 LEU A O 1
ATOM 738 N N . THR A 1 96 ? -3.780 -27.282 -19.529 1.00 67.69 96 THR A N 1
ATOM 739 C CA . THR A 1 96 ? -4.529 -28.485 -19.174 1.00 67.69 96 THR A CA 1
ATOM 740 C C . THR A 1 96 ? -5.5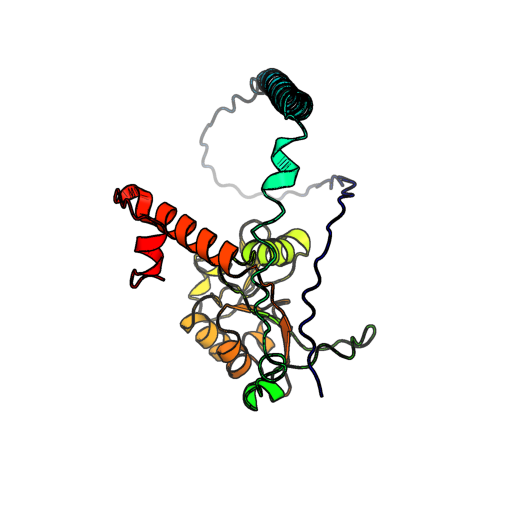90 -28.137 -18.126 1.00 67.69 96 THR A C 1
ATOM 742 O O . THR A 1 96 ? -5.427 -27.217 -17.322 1.00 67.69 96 THR A O 1
ATOM 745 N N . ALA A 1 97 ? -6.708 -28.869 -18.096 1.00 59.41 97 ALA A N 1
ATOM 746 C CA . ALA A 1 97 ? -7.754 -28.649 -17.090 1.00 59.41 97 ALA A CA 1
ATOM 747 C C . ALA A 1 97 ? -7.229 -28.769 -15.639 1.00 59.41 97 ALA A C 1
ATOM 749 O O . ALA A 1 97 ? -7.820 -28.187 -14.732 1.00 59.41 97 ALA A O 1
ATOM 750 N N . ALA A 1 98 ? -6.103 -29.464 -15.439 1.00 56.91 98 ALA A N 1
ATOM 751 C CA . ALA A 1 98 ? -5.404 -29.575 -14.162 1.00 56.91 98 ALA A CA 1
ATOM 752 C C . ALA A 1 98 ? -4.692 -28.273 -13.738 1.00 56.91 98 ALA A C 1
ATOM 754 O O . ALA A 1 98 ? -4.682 -27.948 -12.554 1.00 56.91 98 ALA A O 1
ATOM 755 N N . GLU A 1 99 ? -4.171 -27.480 -14.679 1.00 56.91 99 GLU A N 1
ATOM 756 C CA . GLU A 1 99 ? -3.584 -26.160 -14.381 1.00 56.91 99 GLU A CA 1
ATOM 757 C C . GLU A 1 99 ? -4.642 -25.089 -14.097 1.00 56.91 99 GLU A C 1
ATOM 759 O O . GLU A 1 99 ? -4.363 -24.089 -13.438 1.00 56.91 99 GLU A O 1
ATOM 764 N N . LYS A 1 100 ? -5.885 -25.296 -14.546 1.00 57.34 100 LYS A N 1
ATOM 765 C CA . LYS A 1 100 ? -6.955 -24.291 -14.450 1.00 57.34 100 LYS A CA 1
ATOM 766 C C . LYS A 1 100 ? -7.477 -24.020 -13.037 1.00 57.34 100 LYS A C 1
ATOM 768 O O . LYS A 1 100 ? -8.253 -23.081 -12.865 1.00 57.34 100 LYS A O 1
ATOM 773 N N . SER A 1 101 ? -7.104 -24.802 -12.025 1.00 57.91 101 SER A N 1
ATOM 774 C CA . SER A 1 101 ? -7.558 -24.536 -10.656 1.00 57.91 101 SER A CA 1
ATOM 775 C C . SER A 1 101 ? -6.709 -25.247 -9.607 1.00 57.91 101 SER A C 1
ATOM 777 O O . SER A 1 101 ? -7.198 -26.081 -8.846 1.00 57.91 101 SER A O 1
ATOM 779 N N . ALA A 1 102 ? -5.425 -24.902 -9.522 1.00 72.12 102 ALA A N 1
ATOM 780 C CA . ALA A 1 102 ? -4.710 -25.132 -8.274 1.00 72.12 102 ALA A CA 1
ATOM 781 C C . ALA A 1 102 ? -5.316 -24.195 -7.215 1.00 72.12 102 ALA A C 1
ATOM 783 O O . ALA A 1 102 ? -4.945 -23.027 -7.096 1.00 72.12 102 ALA A O 1
ATOM 784 N N . VAL A 1 103 ? -6.324 -24.683 -6.491 1.00 79.19 103 VAL A N 1
ATOM 785 C CA . VAL A 1 103 ? -6.887 -23.978 -5.341 1.00 79.19 103 VAL A CA 1
ATOM 786 C C . VAL A 1 103 ? -5.797 -23.932 -4.277 1.00 79.19 103 VAL A C 1
ATOM 788 O O . VAL A 1 103 ? -5.506 -24.930 -3.625 1.00 79.19 103 VAL A O 1
ATOM 791 N N . VAL A 1 104 ? -5.158 -22.773 -4.130 1.00 86.38 104 VAL A N 1
ATOM 792 C CA . VAL A 1 104 ? -4.154 -22.563 -3.087 1.00 86.38 104 VAL A CA 1
ATOM 793 C C . VAL A 1 104 ? -4.874 -22.435 -1.750 1.00 86.38 104 VAL A C 1
ATOM 795 O O . VAL A 1 104 ? -5.605 -21.470 -1.510 1.00 86.38 104 VAL A O 1
ATOM 798 N N . ASP A 1 105 ? -4.664 -23.411 -0.872 1.00 89.25 105 ASP A N 1
ATOM 799 C CA . ASP A 1 105 ? -5.204 -23.378 0.479 1.00 89.25 105 ASP A CA 1
ATOM 800 C C . ASP A 1 105 ? -4.477 -22.321 1.321 1.00 89.25 105 ASP A C 1
ATOM 802 O O . ASP A 1 105 ? -3.261 -22.367 1.517 1.00 89.25 105 ASP A O 1
ATOM 806 N N . LEU A 1 106 ? -5.226 -21.340 1.829 1.00 89.25 106 LEU A N 1
ATOM 807 C CA . LEU A 1 106 ? -4.658 -20.314 2.701 1.00 89.25 106 LEU A CA 1
ATOM 808 C C . LEU A 1 106 ? -4.282 -20.916 4.069 1.00 89.25 106 LEU A C 1
ATOM 810 O O . LEU A 1 106 ? -5.081 -21.674 4.630 1.00 89.25 106 LEU A O 1
ATOM 814 N N . PRO A 1 107 ? -3.129 -20.535 4.654 1.00 94.31 107 PRO A N 1
ATOM 815 C CA . PRO A 1 107 ? -2.789 -20.873 6.033 1.00 94.31 107 PRO A CA 1
ATOM 816 C C . PRO A 1 107 ? -3.887 -20.470 7.026 1.00 94.31 107 PRO A C 1
ATOM 818 O O . PRO A 1 107 ? -4.495 -19.404 6.890 1.00 94.31 107 PRO A O 1
ATOM 821 N N . ASP A 1 108 ? -4.093 -21.272 8.074 1.00 95.31 108 ASP A N 1
ATOM 822 C CA . ASP A 1 108 ? -5.178 -21.067 9.047 1.00 95.31 108 ASP A CA 1
ATOM 823 C C . ASP A 1 108 ? -5.134 -19.704 9.739 1.00 95.31 108 ASP A C 1
ATOM 825 O O . ASP A 1 108 ? -6.175 -19.115 10.029 1.00 95.31 108 ASP A O 1
ATOM 829 N N . ILE A 1 109 ? -3.932 -19.170 9.976 1.00 94.19 109 ILE A N 1
ATOM 830 C CA . ILE A 1 109 ? -3.768 -17.836 10.561 1.00 94.19 109 ILE A CA 1
ATOM 831 C C . ILE A 1 109 ? -4.389 -16.749 9.674 1.00 94.19 109 ILE A C 1
ATOM 833 O O . ILE A 1 109 ? -5.048 -15.844 10.179 1.00 94.19 109 ILE A O 1
ATOM 837 N N . LEU A 1 110 ? -4.262 -16.876 8.350 1.00 95.25 110 LEU A N 1
ATOM 838 C CA . LEU A 1 110 ? -4.871 -15.943 7.405 1.00 95.25 110 LEU A CA 1
ATOM 839 C C . LEU A 1 110 ? -6.379 -16.162 7.326 1.00 95.25 110 LEU A C 1
ATOM 841 O O . LEU A 1 110 ? -7.122 -15.191 7.323 1.00 95.25 110 LEU A O 1
ATOM 845 N N . LYS A 1 111 ? -6.841 -17.420 7.338 1.00 94.12 111 LYS A N 1
ATOM 846 C CA . LYS A 1 111 ? -8.278 -17.751 7.343 1.00 94.12 111 LYS A CA 1
ATOM 847 C C . LYS A 1 111 ? -9.014 -17.178 8.563 1.00 94.12 111 LYS A C 1
ATOM 849 O O . LYS A 1 111 ? -10.191 -16.857 8.452 1.00 94.12 111 LYS A O 1
ATOM 854 N N . ARG A 1 112 ? -8.344 -17.062 9.717 1.00 94.88 112 ARG A N 1
ATOM 855 C CA . ARG A 1 112 ? -8.925 -16.481 10.943 1.00 94.88 112 ARG A CA 1
ATOM 856 C C . ARG A 1 112 ? -8.944 -14.955 10.949 1.00 94.88 112 ARG A C 1
ATOM 858 O O . ARG A 1 112 ? -9.882 -14.376 11.486 1.00 94.88 112 ARG A O 1
ATOM 865 N N . ASN A 1 113 ? -7.920 -14.323 10.382 1.00 95.50 113 ASN A N 1
ATOM 866 C CA . ASN A 1 113 ? -7.745 -12.873 10.466 1.00 95.50 113 ASN A CA 1
ATOM 867 C C . ASN A 1 113 ? -8.299 -12.132 9.238 1.00 95.50 113 ASN A C 1
ATOM 869 O O . ASN A 1 113 ? -8.598 -10.942 9.325 1.00 95.50 113 ASN A O 1
ATOM 873 N N . LEU A 1 114 ? -8.459 -12.818 8.102 1.00 94.69 114 LEU A N 1
ATOM 874 C CA . LEU A 1 114 ? -9.063 -12.278 6.888 1.00 94.69 114 LEU A CA 1
ATOM 875 C C . LEU A 1 114 ? -10.503 -12.764 6.758 1.00 94.69 114 LEU A C 1
ATOM 877 O O . LEU A 1 114 ? -10.768 -13.966 6.724 1.00 94.69 114 LEU A O 1
ATOM 881 N N . VAL A 1 115 ? -11.435 -11.824 6.639 1.00 92.62 115 VAL A N 1
ATOM 882 C CA . VAL A 1 115 ? -12.843 -12.139 6.391 1.00 92.62 115 VAL A CA 1
ATOM 883 C C . VAL A 1 115 ? -13.147 -12.102 4.902 1.00 92.62 115 VAL A C 1
ATOM 885 O O . VAL A 1 115 ? -12.582 -11.313 4.143 1.00 92.62 115 VAL A O 1
ATOM 888 N N . ASN A 1 116 ? -14.069 -12.967 4.482 1.00 87.44 116 ASN A N 1
ATOM 889 C CA . ASN A 1 116 ? -14.546 -12.974 3.107 1.00 87.44 116 ASN A CA 1
ATOM 890 C C . ASN A 1 116 ? -15.263 -11.650 2.780 1.00 87.44 116 ASN A C 1
ATOM 892 O O . ASN A 1 116 ? -15.843 -10.999 3.653 1.00 87.44 116 ASN A O 1
ATOM 896 N N . TRP A 1 117 ? -15.256 -11.276 1.502 1.00 75.81 117 TRP A N 1
ATOM 897 C CA . TRP A 1 117 ? -15.937 -10.080 1.005 1.00 75.81 117 TRP A CA 1
ATOM 898 C C . TRP A 1 117 ? -17.466 -10.185 1.118 1.00 75.81 117 TRP A C 1
ATOM 900 O O . TRP A 1 117 ? -18.167 -9.177 1.156 1.00 75.81 117 TRP A O 1
ATOM 910 N N . THR A 1 118 ? -17.988 -11.413 1.191 1.00 77.75 118 THR A N 1
ATOM 911 C CA . THR A 1 118 ? -19.422 -11.706 1.272 1.00 77.75 118 THR A CA 1
ATOM 912 C C . THR A 1 118 ? -19.845 -12.182 2.667 1.00 77.75 118 THR A C 1
ATOM 914 O O . THR A 1 118 ? -19.184 -13.074 3.210 1.00 77.75 118 THR A O 1
ATOM 917 N N . PRO A 1 119 ? -20.993 -11.714 3.192 1.00 66.56 119 PRO A N 1
ATOM 918 C CA . PRO A 1 119 ? -21.897 -10.731 2.590 1.00 66.56 119 PRO A CA 1
ATOM 919 C C . PRO A 1 119 ? -21.389 -9.292 2.758 1.00 66.56 119 PRO A C 1
ATOM 921 O O . PRO A 1 119 ? -20.839 -8.923 3.798 1.00 66.56 119 PRO A O 1
ATOM 924 N N . VAL A 1 120 ? -21.631 -8.463 1.740 1.00 63.38 120 VAL A N 1
ATOM 925 C CA . VAL A 1 120 ? -21.540 -7.008 1.884 1.00 63.38 120 VAL A CA 1
ATOM 926 C C . VAL A 1 120 ? -22.714 -6.594 2.765 1.00 63.38 120 VAL A C 1
ATOM 928 O O . VAL A 1 120 ? -23.853 -6.508 2.309 1.00 63.38 120 VAL A O 1
ATOM 931 N N . VAL A 1 121 ? -22.469 -6.436 4.064 1.00 63.31 121 VAL A N 1
ATOM 932 C CA . VAL A 1 121 ? -23.494 -5.970 4.999 1.00 63.31 121 VAL A CA 1
ATOM 933 C C . VAL A 1 121 ? -23.628 -4.465 4.799 1.00 63.31 121 VAL A C 1
ATOM 935 O O . VAL A 1 121 ? -22.905 -3.679 5.398 1.00 63.31 121 VAL A O 1
ATOM 938 N N . TRP A 1 122 ? -24.535 -4.062 3.911 1.00 57.19 122 TRP A N 1
ATOM 939 C CA . TRP A 1 122 ? -24.746 -2.655 3.570 1.00 57.19 122 TRP A CA 1
ATOM 940 C C . TRP A 1 122 ? -25.287 -1.819 4.741 1.00 57.19 122 TRP A C 1
ATOM 942 O O . TRP A 1 122 ? -25.287 -0.600 4.642 1.00 57.19 122 TRP A O 1
ATOM 952 N N . HIS A 1 123 ? -25.795 -2.437 5.815 1.00 55.56 123 HIS A N 1
ATOM 953 C CA . HIS A 1 123 ? -26.551 -1.761 6.887 1.00 55.56 123 HIS A CA 1
ATOM 954 C C . HIS A 1 123 ? -26.142 -2.204 8.308 1.00 55.56 123 HIS A C 1
ATOM 956 O O . HIS A 1 123 ? -26.901 -2.070 9.262 1.00 55.56 123 HIS A O 1
ATOM 962 N N . GLY A 1 124 ? -24.931 -2.737 8.470 1.00 50.28 124 GLY A N 1
ATOM 963 C CA . GLY A 1 124 ? -24.395 -3.140 9.767 1.00 50.28 124 GLY A CA 1
ATOM 964 C C . GLY A 1 124 ? -22.882 -3.067 9.714 1.00 50.28 124 GLY A C 1
ATOM 965 O O . GLY A 1 124 ? -22.269 -3.813 8.956 1.00 50.28 124 GLY A O 1
ATOM 966 N N . TYR A 1 125 ? -22.306 -2.122 10.459 1.00 55.06 125 TYR A N 1
ATOM 967 C CA . TYR A 1 125 ? -20.877 -1.824 10.496 1.00 55.06 125 TYR A CA 1
ATOM 968 C C . TYR A 1 125 ? -20.046 -3.103 10.559 1.00 55.06 125 TYR A C 1
ATOM 970 O O . TYR A 1 125 ? -19.949 -3.761 11.594 1.00 55.06 125 TYR A O 1
ATOM 978 N N . THR A 1 126 ? -19.429 -3.468 9.442 1.00 61.38 126 THR A N 1
ATOM 979 C CA . THR A 1 126 ? -18.408 -4.502 9.469 1.00 61.38 126 THR A CA 1
ATOM 980 C C . THR A 1 126 ? -17.160 -3.841 10.020 1.00 61.38 126 THR A C 1
ATOM 982 O O . THR A 1 126 ? -16.588 -2.979 9.360 1.00 61.38 126 THR A O 1
ATOM 985 N N . THR A 1 127 ? -16.741 -4.237 11.216 1.00 79.69 127 THR A N 1
ATOM 986 C CA . THR A 1 127 ? -15.553 -3.719 11.914 1.00 79.69 127 THR A CA 1
ATOM 987 C C . THR A 1 127 ? -14.231 -4.077 11.228 1.00 79.69 127 THR A C 1
ATOM 989 O O . THR A 1 127 ? -13.165 -3.790 11.764 1.00 79.69 127 THR A O 1
ATOM 992 N N . ALA A 1 128 ? -14.282 -4.737 10.068 1.00 92.56 128 ALA A N 1
ATOM 993 C CA . ALA A 1 128 ? -13.101 -5.210 9.378 1.00 92.56 128 ALA A CA 1
ATOM 994 C C . ALA A 1 128 ? -12.384 -4.065 8.660 1.00 92.56 128 ALA A C 1
ATOM 996 O O . ALA A 1 128 ? -12.955 -3.442 7.764 1.00 92.56 128 ALA A O 1
ATOM 997 N N . THR A 1 129 ? -11.120 -3.841 9.009 1.00 95.88 129 THR A N 1
ATOM 998 C CA . THR A 1 129 ? -10.285 -2.829 8.360 1.00 95.88 129 THR A CA 1
ATOM 999 C C . THR A 1 129 ? -9.886 -3.300 6.955 1.00 95.88 129 THR A C 1
ATOM 1001 O O . THR A 1 129 ? -9.388 -4.420 6.795 1.00 95.88 129 THR A O 1
ATOM 1004 N N . PRO A 1 130 ? -10.080 -2.484 5.912 1.00 96.69 130 PRO A N 1
ATOM 1005 C CA . PRO A 1 130 ? -9.505 -2.735 4.597 1.00 96.69 130 PRO A CA 1
ATOM 1006 C C . PRO A 1 130 ? -7.975 -2.895 4.662 1.00 96.69 130 PRO A C 1
ATOM 1008 O O . PRO A 1 130 ? -7.260 -2.025 5.158 1.00 96.69 130 PRO A O 1
ATOM 1011 N N . LEU A 1 131 ? -7.475 -4.011 4.132 1.00 97.88 131 LEU A N 1
ATOM 1012 C CA . LEU A 1 131 ? -6.053 -4.302 3.964 1.00 97.88 131 LEU A CA 1
ATOM 1013 C C . LEU A 1 131 ? -5.741 -4.317 2.468 1.00 97.88 131 LEU A C 1
ATOM 1015 O O . LEU A 1 131 ? -6.089 -5.263 1.759 1.00 97.88 131 LEU A O 1
ATOM 1019 N N . PHE A 1 132 ? -5.091 -3.264 1.992 1.00 98.31 132 PHE A N 1
ATOM 1020 C CA . PHE A 1 132 ? -4.615 -3.163 0.624 1.00 98.31 132 PHE A CA 1
ATOM 1021 C C . PHE A 1 132 ? -3.272 -3.883 0.490 1.00 98.31 132 PHE A C 1
ATOM 1023 O O . PHE A 1 132 ? -2.245 -3.434 1.008 1.00 98.31 132 PHE A O 1
ATOM 1030 N N . TRP A 1 133 ? -3.270 -5.013 -0.217 1.00 98.12 133 TRP A N 1
ATOM 1031 C CA . TRP A 1 133 ? -2.035 -5.666 -0.627 1.00 98.12 133 TRP A CA 1
ATOM 1032 C C . TRP A 1 133 ? -1.438 -4.902 -1.803 1.00 98.12 133 TRP A C 1
ATOM 1034 O O . TRP A 1 133 ? -1.843 -5.072 -2.956 1.00 98.12 133 TRP A O 1
ATOM 1044 N N . HIS A 1 134 ? -0.475 -4.046 -1.482 1.00 97.88 134 HIS A N 1
ATOM 1045 C CA . HIS A 1 134 ? 0.227 -3.233 -2.457 1.00 97.88 134 HIS A CA 1
ATOM 1046 C C . HIS A 1 134 ? 1.240 -4.105 -3.209 1.00 97.88 134 HIS A C 1
ATOM 1048 O O . HIS A 1 134 ? 2.240 -4.551 -2.649 1.00 97.88 134 HIS A O 1
ATOM 1054 N N . ILE A 1 135 ? 0.980 -4.344 -4.493 1.00 97.19 135 ILE A N 1
ATOM 1055 C CA . ILE A 1 135 ? 1.946 -4.939 -5.417 1.00 97.19 135 ILE A CA 1
ATOM 1056 C C . ILE A 1 135 ? 2.679 -3.791 -6.131 1.00 97.19 135 ILE A C 1
ATOM 1058 O O . ILE A 1 135 ? 2.017 -3.018 -6.837 1.00 97.19 135 ILE A O 1
ATOM 1062 N N . PRO A 1 136 ? 4.011 -3.660 -5.977 1.00 95.75 136 PRO A N 1
ATOM 1063 C CA . PRO A 1 136 ? 4.780 -2.616 -6.648 1.00 95.75 136 PRO A CA 1
ATOM 1064 C C . PRO A 1 136 ? 4.500 -2.571 -8.154 1.00 95.75 136 PRO A C 1
ATOM 1066 O O . PRO A 1 136 ? 4.240 -3.601 -8.785 1.00 95.75 136 PRO A O 1
ATOM 1069 N N . LEU A 1 137 ? 4.501 -1.360 -8.720 1.00 95.81 137 LEU A N 1
ATOM 1070 C CA . LEU A 1 137 ? 4.331 -1.106 -10.160 1.00 95.81 137 LEU A CA 1
ATOM 1071 C C . LEU A 1 137 ? 3.034 -1.643 -10.790 1.00 95.81 137 LEU A C 1
ATOM 1073 O O . LEU A 1 137 ? 2.891 -1.690 -12.012 1.00 95.81 137 LEU A O 1
ATOM 1077 N N . SER A 1 138 ? 2.048 -1.993 -9.960 1.00 96.62 138 SER A N 1
ATOM 1078 C CA . SER A 1 138 ? 0.718 -2.425 -10.410 1.00 96.62 138 SER A CA 1
ATOM 1079 C C . SER A 1 138 ? -0.331 -1.307 -10.350 1.00 96.62 138 SER A C 1
ATOM 1081 O O . SER A 1 138 ? -1.517 -1.580 -10.488 1.00 96.62 138 SER A O 1
ATOM 1083 N N . GLY A 1 139 ? 0.105 -0.057 -10.139 1.00 95.81 139 GLY A N 1
ATOM 1084 C CA . GLY A 1 139 ? -0.754 1.120 -9.937 1.00 95.81 139 GLY A CA 1
ATOM 1085 C C . GLY A 1 139 ? -1.079 1.423 -8.468 1.00 95.81 139 GLY A C 1
ATOM 1086 O O . GLY A 1 139 ? -1.978 2.214 -8.195 1.00 95.81 139 GLY A O 1
ATOM 1087 N N . GLY A 1 140 ? -0.396 0.776 -7.513 1.00 96.12 140 GLY A N 1
ATOM 1088 C CA . GLY A 1 140 ? -0.726 0.878 -6.087 1.00 96.12 140 GLY A CA 1
ATOM 1089 C C . GLY A 1 140 ? -0.668 2.305 -5.548 1.00 96.12 140 GLY A C 1
ATOM 1090 O O . GLY A 1 140 ? -1.584 2.717 -4.845 1.00 96.12 140 GLY A O 1
ATOM 1091 N N . ASN A 1 141 ? 0.316 3.094 -5.987 1.00 95.69 141 ASN A N 1
ATOM 1092 C CA . ASN A 1 141 ? 0.421 4.513 -5.635 1.00 95.69 141 ASN A CA 1
ATOM 1093 C C . ASN A 1 141 ? -0.815 5.320 -6.064 1.00 95.69 141 ASN A C 1
ATOM 1095 O O . ASN A 1 141 ? -1.262 6.174 -5.314 1.00 95.69 141 ASN A O 1
ATOM 1099 N N . VAL A 1 142 ? -1.413 5.019 -7.225 1.00 97.00 142 VAL A N 1
ATOM 1100 C CA . VAL A 1 142 ? -2.639 5.700 -7.687 1.00 97.00 142 VAL A CA 1
ATOM 1101 C C . VAL A 1 142 ? -3.810 5.382 -6.759 1.00 97.00 142 VAL A C 1
ATOM 1103 O O . VAL A 1 142 ? -4.584 6.272 -6.415 1.00 97.00 142 VAL A O 1
ATOM 1106 N N . VAL A 1 143 ? -3.924 4.125 -6.316 1.00 97.69 143 VAL A N 1
ATOM 1107 C CA . VAL A 1 143 ? -4.943 3.723 -5.338 1.00 97.69 143 VAL A CA 1
ATOM 1108 C C . VAL A 1 143 ? -4.704 4.410 -3.998 1.00 97.69 143 VAL A C 1
ATOM 1110 O O . VAL A 1 143 ? -5.641 4.983 -3.456 1.00 97.69 143 VAL A O 1
ATOM 1113 N N . GLU A 1 144 ? -3.474 4.422 -3.482 1.00 97.50 144 GLU A N 1
ATOM 1114 C CA . GLU A 1 144 ? -3.149 5.120 -2.231 1.00 97.50 144 GLU A CA 1
ATOM 1115 C C . GLU A 1 144 ? -3.462 6.624 -2.317 1.00 97.50 144 GLU A C 1
ATOM 1117 O O . GLU A 1 144 ? -4.140 7.151 -1.435 1.00 97.50 144 GLU A O 1
ATOM 1122 N N . SER A 1 145 ? -3.078 7.298 -3.408 1.00 96.88 145 SER A N 1
ATOM 1123 C CA . SER A 1 145 ? -3.403 8.711 -3.644 1.00 96.88 145 SER A CA 1
ATOM 1124 C C . SER A 1 145 ? -4.908 8.965 -3.746 1.00 96.88 145 SER A C 1
ATOM 1126 O O . SER A 1 145 ? -5.398 9.952 -3.205 1.00 96.88 145 SER A O 1
ATOM 1128 N N . ALA A 1 146 ? -5.671 8.080 -4.393 1.00 97.88 146 ALA A N 1
ATOM 1129 C CA . ALA A 1 146 ? -7.125 8.209 -4.463 1.00 97.88 146 ALA A CA 1
ATOM 1130 C C . ALA A 1 146 ? -7.788 8.003 -3.089 1.00 97.88 146 ALA A C 1
ATOM 1132 O O . ALA A 1 146 ? -8.693 8.750 -2.719 1.00 97.88 146 ALA A O 1
ATOM 1133 N N . LEU A 1 147 ? -7.331 7.019 -2.310 1.00 98.00 147 LEU A N 1
ATOM 1134 C CA . LEU A 1 147 ? -7.848 6.753 -0.967 1.00 98.00 147 LEU A CA 1
ATOM 1135 C C . LEU A 1 147 ? -7.549 7.921 -0.011 1.00 98.00 147 LEU A C 1
ATOM 1137 O O . LEU A 1 147 ? -8.450 8.383 0.687 1.00 98.00 147 LEU A O 1
ATOM 1141 N N . ALA A 1 148 ? -6.311 8.419 0.009 1.00 97.44 148 ALA A N 1
ATOM 1142 C CA . ALA A 1 148 ? -5.904 9.482 0.926 1.00 97.44 148 ALA A CA 1
ATOM 1143 C C . ALA A 1 148 ? -6.391 10.865 0.469 1.00 97.44 148 ALA A C 1
ATOM 1145 O O . ALA A 1 148 ? -6.933 11.625 1.268 1.00 97.44 148 ALA A O 1
ATOM 1146 N N . GLY A 1 149 ? -6.230 11.179 -0.818 1.00 97.06 149 GLY A N 1
ATOM 1147 C CA . GLY A 1 149 ? -6.541 12.491 -1.377 1.00 97.06 149 GLY A CA 1
ATOM 1148 C C . GLY A 1 149 ? -7.989 12.653 -1.809 1.00 97.06 149 GLY A C 1
ATOM 1149 O O . GLY A 1 149 ? -8.659 13.580 -1.364 1.00 97.06 149 GLY A O 1
ATOM 1150 N N . CYS A 1 150 ? -8.507 11.755 -2.653 1.00 97.50 150 CYS A N 1
ATOM 1151 C CA . CYS A 1 150 ? -9.874 11.899 -3.165 1.00 97.50 150 CYS A CA 1
ATOM 1152 C C . CYS A 1 150 ? -10.936 11.510 -2.130 1.00 97.50 150 CYS A C 1
ATOM 1154 O O . CYS A 1 150 ? -11.990 12.139 -2.077 1.00 97.50 150 CYS A O 1
ATOM 1156 N N . LEU A 1 151 ? -10.680 10.474 -1.323 1.00 97.44 151 LEU A N 1
ATOM 1157 C CA . LEU A 1 151 ? -11.631 9.993 -0.314 1.00 97.44 151 LEU A CA 1
ATOM 1158 C C . LEU A 1 151 ? -11.342 10.510 1.103 1.00 97.44 151 LEU A C 1
ATOM 1160 O O . LEU A 1 151 ? -12.160 10.297 1.997 1.00 97.44 151 LEU A O 1
ATOM 1164 N N . GLY A 1 152 ? -10.208 11.183 1.327 1.00 97.25 152 GLY A N 1
ATOM 1165 C CA . GLY A 1 152 ? -9.849 11.735 2.637 1.00 97.25 152 GLY A CA 1
ATOM 1166 C C . GLY A 1 152 ? -9.620 10.677 3.723 1.00 97.25 152 GLY A C 1
ATOM 1167 O O . GLY A 1 152 ? -9.712 10.989 4.914 1.00 97.25 152 GLY A O 1
ATOM 1168 N N . LEU A 1 153 ? -9.370 9.420 3.351 1.00 97.81 153 LEU A N 1
ATOM 1169 C CA . LEU A 1 153 ? -9.220 8.316 4.298 1.00 97.81 153 LEU A CA 1
ATOM 1170 C C . LEU A 1 153 ? -7.893 8.423 5.057 1.00 97.81 153 LEU A C 1
ATOM 1172 O O . LEU A 1 153 ? -6.899 8.912 4.529 1.00 97.81 153 LEU A O 1
ATOM 1176 N N . LEU A 1 154 ? -7.878 7.969 6.310 1.00 98.19 154 LEU A N 1
ATOM 1177 C CA . LEU A 1 154 ? -6.668 7.843 7.117 1.00 98.19 154 LEU A CA 1
ATOM 1178 C C . LEU A 1 154 ? -5.924 6.556 6.738 1.00 98.19 154 LEU A C 1
ATOM 1180 O O . LEU A 1 154 ? -6.393 5.454 7.037 1.00 98.19 154 LEU A O 1
ATOM 1184 N N . LEU A 1 155 ? -4.758 6.685 6.104 1.00 98.25 155 LEU A N 1
ATOM 1185 C CA . LEU A 1 155 ? -3.972 5.540 5.636 1.00 98.25 155 LEU A CA 1
ATOM 1186 C C . LEU A 1 155 ? -2.802 5.219 6.568 1.00 98.25 155 LEU A C 1
ATOM 1188 O O . LEU A 1 155 ? -2.018 6.092 6.924 1.00 98.25 155 LEU A O 1
ATOM 1192 N N . ALA A 1 156 ? -2.602 3.940 6.876 1.00 98.31 156 ALA A N 1
ATOM 1193 C CA . ALA A 1 156 ? -1.283 3.444 7.268 1.00 98.31 156 ALA A CA 1
ATOM 1194 C C . ALA A 1 156 ? -0.593 2.905 6.007 1.00 98.31 156 ALA A C 1
ATOM 1196 O O . ALA A 1 156 ? -1.019 1.872 5.486 1.00 98.31 156 ALA A O 1
ATOM 1197 N N . SER A 1 157 ? 0.402 3.622 5.475 1.00 98.00 157 SER A N 1
ATOM 1198 C CA . SER A 1 157 ? 1.097 3.260 4.230 1.00 98.00 157 SER A CA 1
ATOM 1199 C C . SER A 1 157 ? 2.578 3.652 4.242 1.00 98.00 157 SER A C 1
ATOM 1201 O O . SER A 1 157 ? 3.088 4.192 5.223 1.00 98.00 157 SER A O 1
ATOM 1203 N N . GLY A 1 158 ? 3.285 3.382 3.140 1.00 97.00 158 GLY A N 1
ATOM 1204 C CA . GLY A 1 158 ? 4.679 3.804 2.971 1.00 97.00 158 GLY A CA 1
ATOM 1205 C C . GLY A 1 158 ? 4.878 5.312 2.820 1.00 97.00 158 GLY A C 1
ATOM 1206 O O . GLY A 1 158 ? 6.002 5.780 2.962 1.00 97.00 158 GLY A O 1
ATOM 1207 N N . ALA A 1 159 ? 3.812 6.083 2.579 1.00 95.88 159 ALA A N 1
ATOM 1208 C CA . ALA A 1 159 ? 3.902 7.533 2.396 1.00 95.88 159 ALA A CA 1
ATOM 1209 C C . ALA A 1 159 ? 4.387 8.269 3.657 1.00 95.88 159 ALA A C 1
ATOM 1211 O O . ALA A 1 159 ? 4.967 9.345 3.556 1.00 95.88 159 ALA A O 1
ATOM 1212 N N . ALA A 1 160 ? 4.195 7.678 4.841 1.00 93.25 160 ALA A N 1
ATOM 1213 C CA . ALA A 1 160 ? 4.669 8.238 6.102 1.00 93.25 160 ALA A CA 1
ATOM 1214 C C . ALA A 1 160 ? 6.161 7.977 6.372 1.00 93.25 160 ALA A C 1
ATOM 1216 O O . ALA A 1 160 ? 6.677 8.452 7.378 1.00 93.25 160 ALA A O 1
ATOM 1217 N N . ARG A 1 161 ? 6.878 7.227 5.521 1.00 94.50 161 ARG A N 1
ATOM 1218 C CA . ARG A 1 161 ? 8.270 6.812 5.782 1.00 94.50 161 ARG A CA 1
ATOM 1219 C C . ARG A 1 161 ? 9.191 7.971 6.157 1.00 94.50 161 ARG A C 1
ATOM 1221 O O . ARG A 1 161 ? 9.957 7.839 7.108 1.00 94.50 161 ARG A O 1
ATOM 1228 N N . ASP A 1 162 ? 9.082 9.075 5.428 1.00 90.69 162 ASP A N 1
ATOM 1229 C CA . ASP A 1 162 ? 9.980 10.224 5.565 1.00 90.69 162 ASP A CA 1
ATOM 1230 C C . ASP A 1 162 ? 9.447 11.288 6.538 1.00 90.69 162 ASP A C 1
ATOM 1232 O O . ASP A 1 162 ? 10.089 12.317 6.747 1.00 90.69 162 ASP A O 1
ATOM 1236 N N . ALA A 1 163 ? 8.291 11.042 7.164 1.00 91.94 163 ALA A N 1
ATOM 1237 C CA . ALA A 1 163 ? 7.757 11.927 8.189 1.00 91.94 163 ALA A CA 1
ATOM 1238 C C . ALA A 1 163 ? 8.607 11.831 9.473 1.00 91.94 163 ALA A C 1
ATOM 1240 O O . ALA A 1 163 ? 8.905 10.717 9.925 1.00 91.94 163 ALA A O 1
ATOM 1241 N N . PRO A 1 164 ? 9.002 12.962 10.087 1.00 89.62 164 PRO A N 1
ATOM 1242 C CA . PRO A 1 164 ? 9.830 12.956 11.293 1.00 89.62 164 PRO A CA 1
ATOM 1243 C C . PRO A 1 164 ? 9.171 12.204 12.462 1.00 89.62 164 PRO A C 1
ATOM 1245 O O . PRO A 1 164 ? 9.863 11.517 13.215 1.00 89.62 164 PRO A O 1
ATOM 1248 N N . GLU A 1 165 ? 7.841 12.240 12.550 1.00 91.88 165 GLU A N 1
ATOM 1249 C CA . GLU A 1 165 ? 7.019 11.594 13.582 1.00 91.88 165 GLU A CA 1
ATOM 1250 C C . GLU A 1 165 ? 6.987 10.062 13.457 1.00 91.88 165 GLU A C 1
ATOM 1252 O O . GLU A 1 165 ? 6.512 9.359 14.350 1.00 91.88 165 GLU A O 1
ATOM 1257 N N . THR A 1 166 ? 7.487 9.488 12.358 1.00 85.56 166 THR A N 1
ATOM 1258 C CA . THR A 1 166 ? 7.462 8.030 12.132 1.00 85.56 166 THR A CA 1
ATOM 1259 C C . THR A 1 166 ? 8.323 7.252 13.129 1.00 85.56 166 THR A C 1
ATOM 1261 O O . THR A 1 166 ? 8.171 6.034 13.275 1.00 85.56 166 THR A O 1
ATOM 1264 N N . ARG A 1 167 ? 9.203 7.947 13.857 1.00 86.31 167 ARG A N 1
ATOM 1265 C CA . ARG A 1 167 ? 10.060 7.378 14.904 1.00 86.31 167 ARG A CA 1
ATOM 1266 C C . ARG A 1 167 ? 9.489 7.517 16.312 1.00 86.31 167 ARG A C 1
ATOM 1268 O O . ARG A 1 167 ? 10.106 6.997 17.235 1.00 86.31 167 ARG A O 1
ATOM 1275 N N . ASP A 1 168 ? 8.333 8.154 16.471 1.00 91.50 168 ASP A N 1
ATOM 1276 C CA . ASP A 1 168 ? 7.742 8.385 17.787 1.00 91.50 168 ASP A CA 1
ATOM 1277 C C . ASP A 1 168 ? 7.339 7.068 18.464 1.00 91.50 168 ASP A C 1
ATOM 1279 O O . ASP A 1 168 ? 6.989 6.080 17.812 1.00 91.50 168 ASP A O 1
ATOM 1283 N N . ASP A 1 169 ? 7.315 7.049 19.793 1.00 94.88 169 ASP A N 1
ATOM 1284 C CA . ASP A 1 169 ? 6.876 5.874 20.561 1.00 94.88 169 ASP A CA 1
ATOM 1285 C C . ASP A 1 169 ? 5.347 5.702 20.572 1.00 94.88 169 ASP A C 1
ATOM 1287 O O . ASP A 1 169 ? 4.819 4.735 21.124 1.00 94.88 169 ASP A O 1
ATOM 1291 N N . GLN A 1 170 ? 4.612 6.634 19.963 1.00 96.69 170 GLN A N 1
ATOM 1292 C CA . GLN A 1 170 ? 3.156 6.625 19.891 1.00 96.69 170 GLN A CA 1
ATOM 1293 C C . GLN A 1 170 ? 2.680 6.709 18.445 1.00 96.69 170 GLN A C 1
ATOM 1295 O O . GLN A 1 170 ? 3.315 7.329 17.593 1.00 96.69 170 GLN A O 1
ATOM 1300 N N . LEU A 1 171 ? 1.540 6.072 18.173 1.00 97.94 171 LEU A N 1
ATOM 1301 C CA . LEU A 1 171 ? 0.881 6.180 16.880 1.00 97.94 171 LEU A CA 1
ATOM 1302 C C . LEU A 1 171 ? -0.060 7.384 16.874 1.00 97.94 171 LEU A C 1
ATOM 1304 O O . LEU A 1 171 ? -0.967 7.471 17.701 1.00 97.94 171 LEU A O 1
ATOM 1308 N N . THR A 1 172 ? 0.134 8.277 15.914 1.00 97.38 172 THR A N 1
ATOM 1309 C CA . THR A 1 172 ? -0.640 9.501 15.710 1.00 97.38 172 THR A CA 1
ATOM 1310 C C . THR A 1 172 ? -1.003 9.649 14.235 1.00 97.38 172 THR A C 1
ATOM 1312 O O . THR A 1 172 ? -0.380 9.058 13.346 1.00 97.38 172 THR A O 1
ATOM 1315 N N . SER A 1 173 ? -2.060 10.414 13.963 1.00 97.38 173 SER A N 1
ATOM 1316 C CA . SER A 1 173 ? -2.367 10.843 12.602 1.00 97.38 173 SER A CA 1
ATOM 1317 C C . SER A 1 173 ? -1.543 12.078 12.254 1.00 97.38 173 SER A C 1
ATOM 1319 O O . SER A 1 173 ? -1.584 13.061 12.993 1.00 97.38 173 SER A O 1
ATOM 1321 N N . ILE A 1 174 ? -0.879 12.047 11.110 1.00 97.44 174 ILE A N 1
ATOM 1322 C CA . ILE A 1 174 ? -0.118 13.153 10.533 1.00 97.44 174 ILE A CA 1
ATOM 1323 C C . ILE A 1 174 ? -0.762 13.604 9.223 1.00 97.44 174 ILE A C 1
ATOM 1325 O O . ILE A 1 174 ? -1.492 12.842 8.578 1.00 97.44 174 ILE A O 1
ATOM 1329 N N . VAL A 1 175 ? -0.493 14.846 8.826 1.00 97.44 175 VAL A N 1
ATOM 1330 C CA . VAL A 1 175 ? -0.949 15.399 7.547 1.00 97.44 175 VAL A CA 1
ATOM 1331 C C . VAL A 1 175 ? 0.258 15.637 6.650 1.00 97.44 175 VAL A C 1
ATOM 1333 O O . VAL A 1 175 ? 1.145 16.406 7.003 1.00 97.44 175 VAL A O 1
ATOM 1336 N N . LEU A 1 176 ? 0.282 14.984 5.488 1.00 95.88 176 LEU A N 1
ATOM 1337 C CA . LEU A 1 176 ? 1.308 15.155 4.459 1.00 95.88 176 LEU A CA 1
ATOM 1338 C C . LEU A 1 176 ? 0.615 15.566 3.160 1.00 95.88 176 LEU A C 1
ATOM 1340 O O . LEU A 1 176 ? -0.212 14.807 2.657 1.00 95.88 176 LEU A O 1
ATOM 1344 N N . ASN A 1 177 ? 0.940 16.743 2.619 1.00 95.44 177 ASN A N 1
ATOM 1345 C CA . ASN A 1 177 ? 0.334 17.280 1.389 1.00 95.44 177 ASN A CA 1
ATOM 1346 C C . ASN A 1 177 ? -1.211 17.250 1.413 1.00 95.44 177 ASN A C 1
ATOM 1348 O O . ASN A 1 177 ? -1.834 16.716 0.502 1.00 95.44 177 ASN A O 1
ATOM 1352 N N . ASP A 1 178 ? -1.826 17.752 2.490 1.00 96.56 178 ASP A N 1
ATOM 1353 C CA . ASP A 1 178 ? -3.287 17.747 2.705 1.00 96.56 178 ASP A CA 1
ATOM 1354 C C . ASP A 1 178 ? -3.941 16.349 2.750 1.00 96.56 178 ASP A C 1
ATOM 1356 O O . ASP A 1 178 ? -5.155 16.198 2.594 1.00 96.56 178 ASP A O 1
ATOM 1360 N N . HIS A 1 179 ? -3.155 15.297 2.981 1.00 97.62 179 HIS A N 1
ATOM 1361 C CA . HIS A 1 179 ? -3.632 13.920 3.100 1.00 97.62 179 HIS A CA 1
ATOM 1362 C C . HIS A 1 179 ? -3.307 13.354 4.480 1.00 97.62 179 HIS A C 1
ATOM 1364 O O . HIS A 1 179 ? -2.275 13.676 5.069 1.00 97.62 179 HIS A O 1
ATOM 1370 N N . ARG A 1 180 ? -4.190 12.504 5.014 1.00 98.00 180 ARG A N 1
ATOM 1371 C CA . ARG A 1 180 ? -4.062 11.970 6.376 1.00 98.00 180 ARG A CA 1
ATOM 1372 C C . ARG A 1 180 ? -3.395 10.602 6.364 1.00 98.00 180 ARG A C 1
ATOM 1374 O O . ARG A 1 180 ? -3.914 9.657 5.769 1.00 98.00 180 ARG A O 1
ATOM 1381 N N . TYR A 1 181 ? -2.305 10.481 7.107 1.00 98.38 181 TYR A N 1
ATOM 1382 C CA . TYR A 1 181 ? -1.584 9.227 7.288 1.00 98.38 181 TYR A CA 1
ATOM 1383 C C . TYR A 1 181 ? -1.402 8.910 8.767 1.00 98.38 181 TYR A C 1
ATOM 1385 O O . TYR A 1 181 ? -1.525 9.782 9.620 1.00 98.38 181 TYR A O 1
ATOM 1393 N N . VAL A 1 182 ? -1.102 7.657 9.085 1.00 98.31 182 VAL A N 1
ATOM 1394 C CA . VAL A 1 182 ? -0.570 7.276 10.397 1.00 98.31 182 VAL A CA 1
ATOM 1395 C C . VAL A 1 182 ? 0.954 7.349 10.336 1.00 98.31 182 VAL A C 1
ATOM 1397 O O . VAL A 1 182 ? 1.527 6.932 9.332 1.00 98.31 182 VAL A O 1
ATOM 1400 N N . ASN A 1 183 ? 1.612 7.832 11.392 1.00 97.88 183 ASN A N 1
ATOM 1401 C CA . ASN A 1 183 ? 3.078 7.928 11.524 1.00 97.88 183 ASN A CA 1
ATOM 1402 C C . ASN A 1 183 ? 3.783 6.550 11.643 1.00 97.88 183 ASN A C 1
ATOM 1404 O O . ASN A 1 183 ? 4.493 6.223 12.604 1.00 97.88 183 ASN A O 1
ATOM 1408 N N . 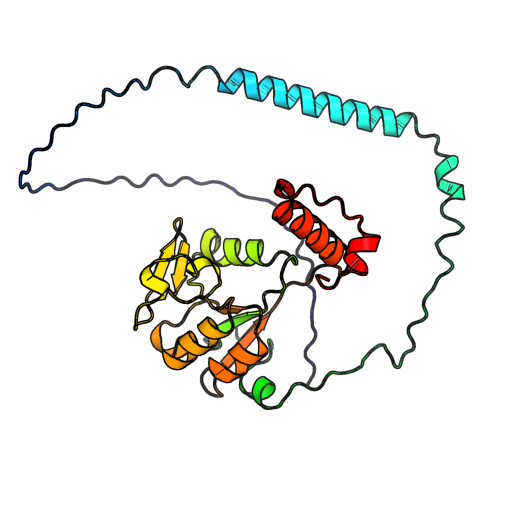VAL A 1 184 ? 3.553 5.667 10.674 1.00 97.62 184 VAL A N 1
ATOM 1409 C CA . VAL A 1 184 ? 4.181 4.351 10.590 1.00 97.62 184 VAL A CA 1
ATOM 1410 C C . VAL A 1 184 ? 4.328 3.903 9.143 1.00 97.62 184 VAL A C 1
ATOM 1412 O O . VAL A 1 184 ? 3.363 3.878 8.387 1.00 97.62 184 VAL A O 1
ATOM 1415 N N . ASP A 1 185 ? 5.537 3.478 8.778 1.00 97.88 185 ASP A N 1
ATOM 1416 C CA . ASP A 1 185 ? 5.827 2.927 7.455 1.00 97.88 185 ASP A CA 1
ATOM 1417 C C . ASP A 1 185 ? 5.429 1.444 7.354 1.00 97.88 185 ASP A C 1
ATOM 1419 O O . ASP A 1 185 ? 6.219 0.539 7.630 1.00 97.88 185 ASP A O 1
ATOM 1423 N N . THR A 1 186 ? 4.213 1.153 6.900 1.00 98.31 186 THR A N 1
ATOM 1424 C CA . THR A 1 186 ? 3.782 -0.235 6.647 1.00 98.31 186 THR A CA 1
ATOM 1425 C C . THR A 1 186 ? 4.294 -0.812 5.322 1.00 98.31 186 THR A C 1
ATOM 1427 O O . THR A 1 186 ? 4.015 -1.977 5.020 1.00 98.31 186 THR A O 1
ATOM 1430 N N . SER A 1 187 ? 5.075 -0.062 4.534 1.00 97.56 187 SER A N 1
ATOM 1431 C CA . SER A 1 187 ? 5.745 -0.574 3.328 1.00 97.56 187 SER A CA 1
ATOM 1432 C C . SER A 1 187 ? 7.036 -1.340 3.629 1.00 97.56 187 SER A C 1
ATOM 1434 O O . SER A 1 187 ? 7.537 -2.043 2.755 1.00 97.56 187 SER A O 1
ATOM 1436 N N . ALA A 1 188 ? 7.536 -1.264 4.868 1.00 97.44 188 ALA A N 1
ATOM 1437 C CA . ALA A 1 188 ? 8.695 -2.002 5.359 1.00 97.44 188 ALA A CA 1
ATOM 1438 C C . ALA A 1 188 ? 8.298 -3.068 6.396 1.00 97.44 188 ALA A C 1
ATOM 1440 O O . ALA A 1 188 ? 7.405 -2.873 7.224 1.00 97.44 188 ALA A O 1
ATOM 1441 N N . ARG A 1 189 ? 9.020 -4.197 6.422 1.00 98.12 189 ARG A N 1
ATOM 1442 C CA . ARG A 1 189 ? 8.771 -5.286 7.387 1.00 98.12 189 ARG A CA 1
ATOM 1443 C C . ARG A 1 189 ? 8.881 -4.806 8.839 1.00 98.12 189 ARG A C 1
ATOM 1445 O O . ARG A 1 189 ? 8.045 -5.160 9.667 1.00 98.12 189 ARG A O 1
ATOM 1452 N N . ALA A 1 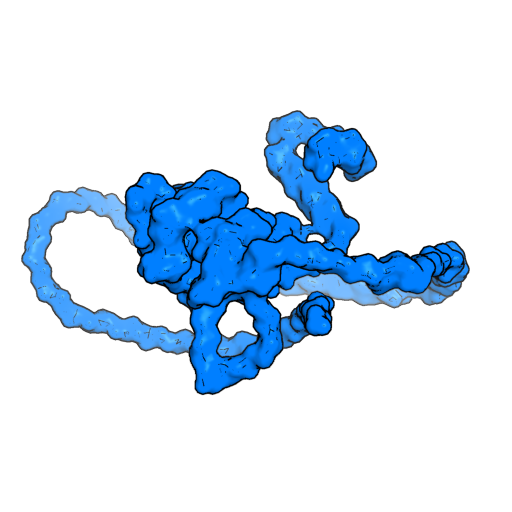190 ? 9.894 -3.989 9.129 1.00 97.62 190 ALA A N 1
ATOM 1453 C CA . ALA A 1 190 ? 10.114 -3.410 10.452 1.00 97.62 190 ALA A CA 1
ATOM 1454 C C . ALA A 1 190 ? 8.953 -2.505 10.886 1.00 97.62 190 ALA A C 1
ATOM 1456 O O . ALA A 1 190 ? 8.519 -2.577 12.034 1.00 97.62 190 ALA A O 1
ATOM 1457 N N . GLY A 1 191 ? 8.395 -1.709 9.972 1.00 97.50 191 GLY A N 1
ATOM 1458 C CA . GLY A 1 191 ? 7.279 -0.831 10.302 1.00 97.50 191 GLY A CA 1
ATOM 1459 C C . GLY A 1 191 ? 5.954 -1.573 10.493 1.00 97.50 191 GLY A C 1
ATOM 1460 O O . GLY A 1 191 ? 5.198 -1.210 11.389 1.00 97.50 191 GLY A O 1
ATOM 1461 N N . VAL A 1 192 ? 5.711 -2.691 9.792 1.00 98.56 192 VAL A N 1
ATOM 1462 C CA . VAL A 1 192 ? 4.572 -3.585 10.105 1.00 98.56 192 VAL A CA 1
ATOM 1463 C C . VAL A 1 192 ? 4.694 -4.175 11.517 1.00 98.56 192 VAL A C 1
ATOM 1465 O O . VAL A 1 192 ? 3.708 -4.234 12.251 1.00 98.56 192 VAL A O 1
ATOM 1468 N N . LEU A 1 193 ? 5.898 -4.587 11.928 1.00 98.25 193 LEU A N 1
ATOM 1469 C CA . LEU A 1 193 ? 6.137 -5.093 13.285 1.00 98.25 193 LEU A CA 1
ATOM 1470 C C . LEU A 1 193 ? 6.001 -3.989 14.343 1.00 98.25 193 LEU A C 1
ATOM 1472 O O . LEU A 1 193 ? 5.371 -4.213 15.374 1.00 98.25 193 LEU A O 1
ATOM 1476 N N . ARG A 1 194 ? 6.514 -2.781 14.077 1.00 97.62 194 ARG A N 1
ATOM 1477 C CA . ARG A 1 194 ? 6.310 -1.612 14.949 1.00 97.62 194 ARG A CA 1
ATOM 1478 C C . ARG A 1 194 ? 4.823 -1.289 15.100 1.00 97.62 194 ARG A C 1
ATOM 1480 O O . ARG A 1 194 ? 4.351 -1.148 16.222 1.00 97.62 194 ARG A O 1
ATOM 1487 N N . ALA A 1 195 ? 4.074 -1.242 13.999 1.00 98.12 195 ALA A N 1
ATOM 1488 C CA . ALA A 1 195 ? 2.625 -1.041 14.013 1.00 98.12 195 ALA A CA 1
ATOM 1489 C C . ALA A 1 195 ? 1.898 -2.097 14.863 1.00 98.12 195 ALA A C 1
ATOM 1491 O O . ALA A 1 195 ? 0.955 -1.763 15.579 1.00 98.12 195 ALA A O 1
ATOM 1492 N N . ALA A 1 196 ? 2.338 -3.359 14.817 1.00 98.25 196 ALA A N 1
ATOM 1493 C CA . ALA A 1 196 ? 1.792 -4.421 15.660 1.00 98.25 196 ALA A CA 1
ATOM 1494 C C . ALA A 1 196 ? 2.089 -4.176 17.147 1.00 98.25 196 ALA A C 1
ATOM 1496 O O . ALA A 1 196 ? 1.170 -4.211 17.967 1.00 98.25 196 ALA A O 1
ATOM 1497 N N . ASN A 1 197 ? 3.343 -3.857 17.482 1.00 98.06 197 ASN A N 1
ATOM 1498 C CA . ASN A 1 197 ? 3.777 -3.583 18.856 1.00 98.06 197 ASN A CA 1
ATOM 1499 C C . ASN A 1 197 ? 3.037 -2.385 19.469 1.00 98.06 197 ASN A C 1
ATOM 1501 O O . ASN A 1 197 ? 2.622 -2.439 20.623 1.00 98.06 197 ASN A O 1
ATOM 1505 N N . LEU A 1 198 ? 2.803 -1.339 18.673 1.00 97.75 198 LEU A N 1
ATOM 1506 C CA . LEU A 1 198 ? 2.052 -0.145 19.072 1.00 97.75 198 LEU A CA 1
ATOM 1507 C C . LEU A 1 198 ? 0.528 -0.296 18.914 1.00 97.75 198 LEU A C 1
ATOM 1509 O O . LEU A 1 198 ? -0.232 0.645 19.147 1.00 97.75 198 LEU A O 1
ATOM 1513 N N . ARG A 1 199 ? 0.062 -1.494 18.540 1.00 97.81 199 ARG A N 1
ATOM 1514 C CA . ARG A 1 199 ? -1.355 -1.851 18.404 1.00 97.81 199 ARG A CA 1
ATOM 1515 C C . ARG A 1 199 ? -2.121 -0.900 17.470 1.00 97.81 199 ARG A C 1
ATOM 1517 O O . ARG A 1 199 ? -3.166 -0.369 17.833 1.00 97.81 199 ARG A O 1
ATOM 1524 N N . LEU A 1 200 ? -1.629 -0.730 16.243 1.00 97.94 200 LEU A N 1
ATOM 1525 C CA . LEU A 1 200 ? -2.186 0.165 15.216 1.00 97.94 200 LEU A CA 1
ATOM 1526 C C . LEU A 1 200 ? -3.712 0.092 15.071 1.00 97.94 200 LEU A C 1
ATOM 1528 O O . LEU A 1 200 ? -4.384 1.124 15.099 1.00 97.94 200 LEU A O 1
ATOM 1532 N N . ILE A 1 201 ? -4.253 -1.121 14.937 1.00 97.38 201 ILE A N 1
ATOM 1533 C CA . ILE A 1 201 ? -5.679 -1.331 14.664 1.00 97.38 201 ILE A CA 1
ATOM 1534 C C . ILE A 1 201 ? -6.574 -0.843 15.812 1.00 97.38 201 ILE A C 1
ATOM 1536 O O . ILE A 1 201 ? -7.463 -0.044 15.540 1.00 97.38 201 ILE A O 1
ATOM 1540 N N . PRO A 1 202 ? -6.390 -1.252 17.083 1.00 96.56 202 PRO A N 1
ATOM 1541 C CA . PRO A 1 202 ? -7.242 -0.758 18.165 1.00 96.56 202 PRO A CA 1
ATOM 1542 C C . PRO A 1 202 ? -6.959 0.694 18.586 1.00 96.56 202 PRO A C 1
ATOM 1544 O O . PRO A 1 202 ? -7.885 1.333 19.082 1.00 96.56 202 PRO A O 1
ATOM 1547 N N . THR A 1 203 ? -5.730 1.200 18.411 1.00 96.25 203 THR A N 1
ATOM 1548 C CA . THR A 1 203 ? -5.319 2.531 18.896 1.00 96.25 203 THR A CA 1
ATOM 1549 C C . THR A 1 203 ? -5.752 3.651 17.951 1.00 96.25 203 THR A C 1
ATOM 1551 O O . THR A 1 203 ? -6.526 4.515 18.348 1.00 96.25 203 THR A O 1
ATOM 1554 N N . VAL A 1 204 ? -5.277 3.632 16.699 1.00 96.50 204 VAL A N 1
ATOM 1555 C CA . VAL A 1 204 ? -5.513 4.723 15.732 1.00 96.50 204 VAL A CA 1
ATOM 1556 C C . VAL A 1 204 ? -6.681 4.422 14.798 1.00 96.50 204 VAL A C 1
ATOM 1558 O O . VAL A 1 204 ? -7.341 5.350 14.346 1.00 96.50 204 VAL A O 1
ATOM 1561 N N . LYS A 1 205 ? -6.970 3.136 14.549 1.00 96.06 205 LYS A N 1
ATOM 1562 C CA . LYS A 1 205 ? -8.040 2.679 13.643 1.00 96.06 205 LYS A CA 1
ATOM 1563 C C . LYS A 1 205 ? -7.937 3.334 12.254 1.00 96.06 205 LYS A C 1
ATOM 1565 O O . LYS A 1 205 ? -8.843 4.072 11.873 1.00 96.06 205 LYS A O 1
ATOM 1570 N N . PRO A 1 206 ? -6.848 3.086 11.498 1.00 97.56 206 PRO A N 1
ATOM 1571 C CA . PRO A 1 206 ? -6.758 3.588 10.131 1.00 97.56 206 PRO A CA 1
ATOM 1572 C C . PRO A 1 206 ? -7.933 3.072 9.296 1.00 97.56 206 PRO A C 1
ATOM 1574 O O . PRO A 1 206 ? -8.370 1.928 9.460 1.00 97.56 206 PRO A O 1
ATOM 1577 N N . ASP A 1 207 ? -8.404 3.907 8.376 1.00 97.44 207 ASP A N 1
ATOM 1578 C CA . ASP A 1 207 ? -9.463 3.551 7.434 1.00 97.44 207 ASP A CA 1
ATOM 1579 C C . ASP A 1 207 ? -8.971 2.492 6.438 1.00 97.44 207 ASP A C 1
ATOM 1581 O O . ASP A 1 207 ? -9.744 1.640 6.008 1.00 97.44 207 ASP A O 1
ATOM 1585 N N . VAL A 1 208 ? -7.680 2.521 6.078 1.00 97.94 208 VAL A N 1
ATOM 1586 C CA . VAL A 1 208 ? -7.035 1.521 5.215 1.00 97.94 208 VAL A CA 1
ATOM 1587 C C . VAL A 1 208 ? -5.596 1.274 5.669 1.00 97.94 208 VAL A C 1
ATOM 1589 O O . VAL A 1 208 ? -4.855 2.208 5.975 1.00 97.94 208 VAL A O 1
ATOM 1592 N N . VAL A 1 209 ? -5.170 0.009 5.664 1.00 98.50 209 VAL A N 1
ATOM 1593 C CA . VAL A 1 209 ? -3.757 -0.375 5.811 1.00 98.50 209 VAL A CA 1
ATOM 1594 C C . VAL A 1 209 ? -3.221 -0.818 4.456 1.00 98.50 209 VAL A C 1
ATOM 1596 O O . VAL A 1 209 ? -3.734 -1.777 3.886 1.00 98.50 209 VAL A O 1
ATOM 1599 N N . ALA A 1 210 ? -2.183 -0.160 3.949 1.00 98.56 210 ALA A N 1
ATOM 1600 C CA . ALA A 1 210 ? -1.509 -0.504 2.703 1.00 98.56 210 ALA A CA 1
ATOM 1601 C C . ALA A 1 210 ? -0.127 -1.102 2.984 1.00 98.56 210 ALA A C 1
ATOM 1603 O O . ALA A 1 210 ? 0.682 -0.533 3.717 1.00 98.56 210 ALA A O 1
ATOM 1604 N N . THR A 1 211 ? 0.152 -2.282 2.430 1.00 98.56 211 THR A N 1
ATOM 1605 C CA . THR A 1 211 ? 1.442 -2.956 2.631 1.00 98.56 211 THR A CA 1
ATOM 1606 C C . THR A 1 211 ? 1.711 -4.010 1.555 1.00 98.56 211 THR A C 1
ATOM 1608 O O . THR A 1 211 ? 0.787 -4.726 1.153 1.00 98.56 211 THR A O 1
ATOM 1611 N N . PRO A 1 212 ? 2.971 -4.189 1.116 1.00 98.06 212 PRO A N 1
ATOM 1612 C CA . PRO A 1 212 ? 3.351 -5.335 0.295 1.00 98.06 212 PRO A CA 1
ATOM 1613 C C . PRO A 1 212 ? 3.410 -6.641 1.106 1.00 98.06 212 PRO A C 1
ATOM 1615 O O . PRO A 1 212 ? 3.325 -7.733 0.543 1.00 98.06 212 PRO A O 1
ATOM 1618 N N . PHE A 1 213 ? 3.493 -6.561 2.440 1.00 98.19 213 PHE A N 1
ATOM 1619 C CA . PHE A 1 213 ? 3.667 -7.706 3.337 1.00 98.19 213 PHE A CA 1
ATOM 1620 C C . PHE A 1 213 ? 2.344 -8.204 3.927 1.00 98.19 213 PHE A C 1
ATOM 1622 O O . PHE A 1 213 ? 2.245 -8.431 5.135 1.00 98.19 213 PHE A O 1
ATOM 1629 N N . PHE A 1 214 ? 1.317 -8.408 3.095 1.00 97.31 214 PHE A N 1
ATOM 1630 C CA . PHE A 1 214 ? -0.037 -8.706 3.581 1.00 97.31 214 PHE A CA 1
ATOM 1631 C C . PHE A 1 214 ? -0.100 -9.920 4.520 1.00 97.31 214 PHE A C 1
ATOM 1633 O O . PHE A 1 214 ? -0.884 -9.908 5.460 1.00 97.31 214 PHE A O 1
ATOM 1640 N N . ARG A 1 215 ? 0.728 -10.957 4.308 1.00 97.56 215 ARG A N 1
ATOM 1641 C CA . ARG A 1 215 ? 0.758 -12.144 5.185 1.00 97.56 215 ARG A CA 1
ATOM 1642 C C . ARG A 1 215 ? 1.212 -11.785 6.594 1.00 97.56 215 ARG A C 1
ATOM 1644 O O . ARG A 1 215 ? 0.583 -12.203 7.561 1.00 97.56 215 ARG A O 1
ATOM 1651 N N . LEU A 1 216 ? 2.284 -10.996 6.693 1.00 98.31 216 LEU A N 1
ATOM 1652 C CA . LEU A 1 216 ? 2.794 -10.515 7.970 1.00 98.31 216 LEU A CA 1
ATOM 1653 C C . LEU A 1 216 ? 1.747 -9.627 8.632 1.00 98.31 216 LEU A C 1
ATOM 1655 O O . LEU A 1 216 ? 1.335 -9.929 9.744 1.00 98.31 216 LEU A O 1
ATOM 1659 N N . ALA A 1 217 ? 1.250 -8.624 7.907 1.00 98.31 217 ALA A N 1
ATOM 1660 C CA . ALA A 1 217 ? 0.248 -7.689 8.404 1.00 98.31 217 ALA A CA 1
ATOM 1661 C C . ALA A 1 217 ? -1.010 -8.414 8.906 1.00 98.31 217 ALA A C 1
ATOM 1663 O O . ALA A 1 217 ? -1.434 -8.196 10.035 1.00 98.31 217 ALA A O 1
ATOM 1664 N N . ALA A 1 218 ? -1.551 -9.343 8.111 1.00 97.75 218 ALA A N 1
ATOM 1665 C CA . ALA A 1 218 ? -2.677 -10.196 8.481 1.00 97.75 218 ALA A CA 1
ATOM 1666 C C . ALA A 1 218 ? -2.411 -10.979 9.772 1.00 97.75 218 ALA A C 1
ATOM 1668 O O . ALA A 1 218 ? -3.307 -11.099 10.597 1.00 97.75 218 ALA A O 1
ATOM 1669 N N . SER A 1 219 ? -1.200 -11.506 9.963 1.00 97.94 219 SER A N 1
ATOM 1670 C CA . SER A 1 219 ? -0.848 -12.289 11.154 1.00 97.94 219 SER A CA 1
ATOM 1671 C C . SER A 1 219 ? -0.521 -11.454 12.397 1.00 97.94 219 SER A C 1
ATOM 1673 O O . SER A 1 219 ? -0.731 -11.942 13.503 1.00 97.94 219 SER A O 1
ATOM 1675 N N . SER A 1 220 ? -0.007 -10.229 12.233 1.00 98.25 220 SER A N 1
ATOM 1676 C CA . SER A 1 220 ? 0.542 -9.425 13.333 1.00 98.25 220 SER A CA 1
ATOM 1677 C C . SER A 1 220 ? -0.328 -8.235 13.736 1.00 98.25 220 SER A C 1
ATOM 1679 O O . SER A 1 220 ? -0.325 -7.857 14.901 1.00 98.25 220 SER A O 1
ATOM 1681 N N . LEU A 1 221 ? -1.058 -7.624 12.797 1.00 98.06 221 LEU A N 1
ATOM 1682 C CA . LEU A 1 221 ? -1.907 -6.453 13.062 1.00 98.06 221 LEU A CA 1
ATOM 1683 C C . LEU A 1 221 ? -3.339 -6.839 13.446 1.00 98.06 221 LEU A C 1
ATOM 1685 O O . LEU A 1 221 ? -4.021 -6.075 14.126 1.00 98.06 221 LEU A O 1
ATOM 1689 N N . PHE A 1 222 ? -3.789 -8.010 12.996 1.00 97.69 222 PHE A N 1
ATOM 1690 C CA . PHE A 1 222 ? -5.179 -8.444 13.069 1.00 97.69 222 PHE A CA 1
ATOM 1691 C C . PHE A 1 222 ? -5.338 -9.683 13.950 1.00 97.69 222 PHE A C 1
ATOM 1693 O O . PHE A 1 222 ? -4.413 -10.473 14.144 1.00 97.69 222 PHE A O 1
ATOM 1700 N N . THR A 1 223 ? -6.542 -9.855 14.481 1.00 96.31 223 THR A N 1
ATOM 1701 C CA . THR A 1 223 ? -6.934 -10.975 15.342 1.00 96.31 223 THR A CA 1
ATOM 1702 C C . THR A 1 223 ? -8.314 -11.483 14.927 1.00 96.31 223 THR A C 1
ATOM 1704 O O . THR A 1 223 ? -8.981 -10.895 14.078 1.00 96.31 223 THR A O 1
ATOM 1707 N N . SER A 1 224 ? -8.806 -12.543 15.569 1.00 93.12 224 SER A N 1
ATOM 1708 C CA . SER A 1 224 ? -10.169 -13.037 15.332 1.00 93.12 224 SER A CA 1
ATOM 1709 C C . SER A 1 224 ? -11.270 -12.036 15.711 1.00 93.12 224 SER A C 1
ATOM 1711 O O . SER A 1 224 ? -12.396 -12.181 15.247 1.00 93.12 224 SER A O 1
ATOM 1713 N N . SER A 1 225 ? -10.975 -11.043 16.561 1.00 93.38 225 SER A N 1
ATOM 1714 C CA . SER A 1 225 ? -11.905 -9.960 16.923 1.00 93.38 225 SER A CA 1
ATOM 1715 C C . SER A 1 225 ? -11.683 -8.677 16.118 1.00 93.38 225 SER A C 1
ATOM 1717 O O . SER A 1 225 ? -12.598 -7.863 16.002 1.00 93.38 225 SER A O 1
ATOM 1719 N N . LEU A 1 226 ? -10.487 -8.500 15.555 1.00 94.62 226 LEU A N 1
ATOM 1720 C CA . LEU A 1 226 ? -10.088 -7.366 14.726 1.00 94.62 226 LEU A CA 1
ATOM 1721 C C . LEU A 1 226 ? -9.646 -7.898 13.366 1.00 94.62 226 LEU A C 1
ATOM 1723 O O . LEU A 1 226 ? -8.462 -8.126 13.140 1.00 94.62 226 LEU A O 1
ATOM 1727 N N . THR A 1 227 ? -10.605 -8.152 12.485 1.00 95.25 227 THR A N 1
ATOM 1728 C CA . THR A 1 227 ? -10.351 -8.793 11.188 1.00 95.25 227 THR A CA 1
ATOM 1729 C C . THR A 1 227 ? -10.029 -7.782 10.092 1.00 95.25 227 THR A C 1
ATOM 1731 O O . THR A 1 227 ? -10.374 -6.608 10.211 1.00 95.25 227 THR A O 1
ATOM 1734 N N . ALA A 1 228 ? -9.460 -8.246 8.981 1.00 96.31 228 ALA A N 1
ATOM 1735 C CA . ALA A 1 228 ? -9.227 -7.430 7.795 1.00 96.31 228 ALA A CA 1
ATOM 1736 C C . ALA A 1 228 ? -9.975 -7.935 6.557 1.00 96.31 228 ALA A C 1
ATOM 1738 O O . ALA A 1 228 ? -10.270 -9.126 6.426 1.00 96.31 228 ALA A O 1
ATOM 1739 N N . ARG A 1 229 ? -10.226 -7.026 5.611 1.00 95.06 229 ARG A N 1
ATOM 1740 C CA . ARG A 1 229 ? -10.687 -7.350 4.252 1.00 95.06 229 ARG A CA 1
ATOM 1741 C C . ARG A 1 229 ? -9.580 -7.077 3.252 1.00 95.06 229 ARG A C 1
ATOM 1743 O O . ARG A 1 229 ? -9.236 -5.925 3.009 1.00 95.06 229 ARG A O 1
ATOM 1750 N N . LEU A 1 230 ? -9.030 -8.146 2.686 1.00 96.19 230 LEU A N 1
ATOM 1751 C CA . LEU A 1 230 ? -7.907 -8.077 1.758 1.00 96.19 230 LEU A CA 1
ATOM 1752 C C . LEU A 1 230 ? -8.371 -7.725 0.342 1.00 96.19 230 LEU A C 1
ATOM 1754 O O . LEU A 1 230 ? -9.152 -8.473 -0.242 1.00 96.19 230 LEU A O 1
ATOM 1758 N N . PHE A 1 231 ? -7.833 -6.655 -0.232 1.00 96.62 231 PHE A N 1
ATOM 1759 C CA . PHE A 1 231 ? -7.982 -6.344 -1.654 1.00 96.62 231 PHE A CA 1
ATOM 1760 C C . PHE A 1 231 ? -6.648 -5.949 -2.269 1.00 96.62 231 PHE A C 1
ATOM 1762 O O . PHE A 1 231 ? -5.682 -5.649 -1.571 1.00 96.62 231 PHE A O 1
ATOM 1769 N N . THR A 1 232 ? -6.588 -5.980 -3.592 1.00 97.56 232 THR A N 1
ATOM 1770 C CA . THR A 1 232 ? -5.393 -5.634 -4.352 1.00 97.56 232 THR A CA 1
ATOM 1771 C C . THR A 1 232 ? -5.787 -5.178 -5.750 1.00 97.56 232 THR A C 1
ATOM 1773 O O . THR A 1 232 ? -6.930 -5.358 -6.175 1.00 97.56 232 THR A O 1
ATOM 1776 N N . ILE A 1 233 ? -4.822 -4.617 -6.463 1.00 96.81 233 ILE A N 1
ATOM 1777 C CA . ILE A 1 233 ? -4.889 -4.372 -7.896 1.00 96.81 233 ILE A CA 1
ATOM 1778 C C . ILE A 1 233 ? -3.715 -5.105 -8.536 1.00 96.81 233 ILE A C 1
ATOM 1780 O O . ILE A 1 233 ? -2.607 -5.125 -7.998 1.00 96.81 233 ILE A O 1
ATOM 1784 N N . ILE A 1 234 ? -3.972 -5.743 -9.670 1.00 96.12 234 ILE A N 1
ATOM 1785 C CA . ILE A 1 234 ? -2.980 -6.555 -10.367 1.00 96.12 234 ILE A CA 1
ATOM 1786 C C . ILE A 1 234 ? -2.851 -6.000 -11.777 1.00 96.12 234 ILE A C 1
ATOM 1788 O O . ILE A 1 234 ? -3.854 -5.759 -12.449 1.00 96.12 234 ILE A O 1
ATOM 1792 N N . ARG A 1 235 ? -1.609 -5.804 -12.217 1.00 94.38 235 ARG A N 1
ATOM 1793 C CA . ARG A 1 235 ? -1.272 -5.460 -13.597 1.00 94.38 235 ARG A CA 1
ATOM 1794 C C . ARG A 1 235 ? -0.864 -6.717 -14.359 1.00 94.38 235 ARG A C 1
ATOM 1796 O O . ARG A 1 235 ? -0.396 -7.684 -13.755 1.00 94.38 235 ARG A O 1
ATOM 1803 N N . HIS A 1 236 ? -1.026 -6.688 -15.679 1.00 96.50 236 HIS A N 1
ATOM 1804 C CA . HIS A 1 236 ? -0.489 -7.722 -1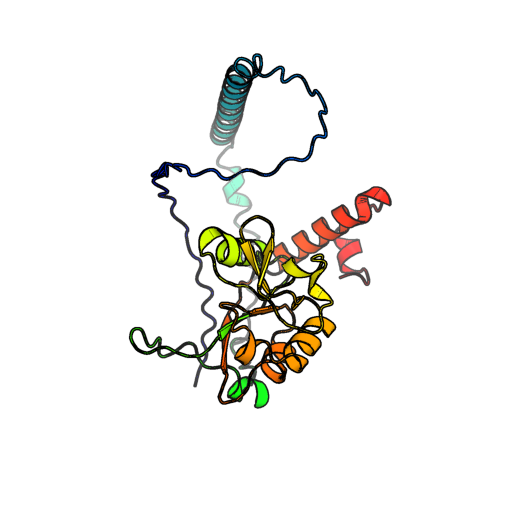6.555 1.00 96.50 236 HIS A CA 1
ATOM 1805 C C . HIS A 1 236 ? 1.008 -7.952 -16.243 1.00 96.50 236 HIS A C 1
ATOM 1807 O O . HIS A 1 236 ? 1.753 -6.975 -16.115 1.00 96.50 236 HIS A O 1
ATOM 1813 N N . PRO A 1 237 ? 1.453 -9.208 -16.046 1.00 93.19 237 PRO A N 1
ATOM 1814 C CA . PRO A 1 237 ? 2.787 -9.489 -15.520 1.00 93.19 237 PRO A CA 1
ATOM 1815 C C . PRO A 1 237 ? 3.906 -8.980 -16.432 1.00 93.19 237 PRO A C 1
ATOM 1817 O O . PRO A 1 237 ? 4.900 -8.478 -15.915 1.00 93.19 237 PRO A O 1
ATOM 1820 N N . LEU A 1 238 ? 3.724 -9.039 -17.758 1.00 94.00 238 LEU A N 1
ATOM 1821 C CA . LEU A 1 238 ? 4.707 -8.515 -18.712 1.00 94.00 238 LEU A CA 1
ATOM 1822 C C . LEU A 1 238 ? 4.852 -6.995 -18.579 1.00 94.00 238 LEU A C 1
ATOM 1824 O O . LEU A 1 238 ? 5.957 -6.489 -18.444 1.00 94.00 238 LEU A O 1
ATOM 1828 N N . ASP A 1 239 ? 3.738 -6.269 -18.523 1.00 96.06 239 ASP A N 1
ATOM 1829 C CA . ASP A 1 239 ? 3.753 -4.811 -18.397 1.00 96.06 239 ASP A CA 1
ATOM 1830 C C . ASP A 1 239 ? 4.365 -4.373 -17.063 1.00 96.06 239 ASP A C 1
ATOM 1832 O O . ASP A 1 239 ? 4.999 -3.324 -16.975 1.00 96.06 239 ASP A O 1
ATOM 1836 N N . ARG A 1 240 ? 4.162 -5.172 -16.007 1.00 95.12 240 ARG A N 1
ATOM 1837 C CA . ARG A 1 240 ? 4.800 -4.942 -14.710 1.00 95.12 240 ARG A CA 1
ATOM 1838 C C . ARG A 1 240 ? 6.308 -5.187 -14.781 1.00 95.12 240 ARG A C 1
ATOM 1840 O O . ARG A 1 240 ? 7.049 -4.413 -14.188 1.00 95.12 240 ARG A O 1
ATOM 1847 N N . ALA A 1 241 ? 6.754 -6.226 -15.487 1.00 93.81 241 ALA A N 1
ATOM 1848 C CA . ALA A 1 241 ? 8.176 -6.503 -15.690 1.00 93.81 241 ALA A CA 1
ATOM 1849 C C . ALA A 1 241 ? 8.860 -5.379 -16.485 1.00 93.81 241 ALA A C 1
ATOM 1851 O O . ALA A 1 241 ? 9.892 -4.876 -16.052 1.00 93.81 241 ALA A O 1
ATOM 1852 N N . VAL A 1 242 ? 8.236 -4.907 -17.571 1.00 95.31 242 VAL A N 1
ATOM 1853 C CA . VAL A 1 242 ? 8.724 -3.749 -18.344 1.00 95.31 242 VAL A CA 1
ATOM 1854 C C . VAL A 1 242 ? 8.792 -2.496 -17.471 1.00 95.31 242 VAL A C 1
ATOM 1856 O O . VAL A 1 242 ? 9.810 -1.817 -17.459 1.00 95.31 242 VAL A O 1
ATOM 1859 N N . ALA A 1 243 ? 7.758 -2.220 -16.670 1.00 95.19 243 ALA A N 1
ATOM 1860 C CA . ALA A 1 243 ? 7.783 -1.086 -15.746 1.00 95.19 243 ALA A CA 1
ATOM 1861 C C . ALA A 1 243 ? 8.893 -1.206 -14.681 1.00 95.19 243 ALA A C 1
ATOM 1863 O O . ALA A 1 243 ? 9.440 -0.193 -14.256 1.00 95.19 243 ALA A O 1
ATOM 1864 N N . SER A 1 244 ? 9.224 -2.428 -14.249 1.00 94.44 244 SER A N 1
ATOM 1865 C CA . SER A 1 244 ? 10.324 -2.688 -13.307 1.00 94.44 244 SER A CA 1
ATOM 1866 C C . SER A 1 244 ? 11.673 -2.368 -13.935 1.00 94.44 244 SER A C 1
ATOM 1868 O O . SER A 1 244 ? 12.484 -1.672 -13.330 1.00 94.44 244 SER A O 1
ATOM 1870 N N . TYR A 1 245 ? 11.869 -2.795 -15.182 1.00 95.25 245 TYR A N 1
ATOM 1871 C CA . TYR A 1 245 ? 13.047 -2.459 -15.972 1.00 95.25 245 TYR A CA 1
ATOM 1872 C C . TYR A 1 245 ? 13.182 -0.944 -16.196 1.00 95.25 245 TYR A C 1
ATOM 1874 O O . TYR A 1 245 ? 14.240 -0.371 -15.946 1.00 95.25 245 TYR A O 1
ATOM 1882 N N . GLU A 1 246 ? 12.106 -0.259 -16.589 1.00 95.00 246 GLU A N 1
ATOM 1883 C CA . GLU A 1 246 ? 12.114 1.201 -16.755 1.00 95.00 246 GLU A CA 1
ATOM 1884 C C . GLU A 1 246 ? 12.450 1.926 -15.444 1.00 95.00 246 GLU A C 1
ATOM 1886 O O . GLU A 1 246 ? 13.237 2.874 -15.445 1.00 95.00 246 GLU A O 1
ATOM 1891 N N . GLN A 1 247 ? 11.895 1.467 -14.316 1.00 94.62 247 GLN A N 1
ATOM 1892 C CA . GLN A 1 247 ? 12.229 2.011 -13.001 1.00 94.62 247 GLN A CA 1
ATOM 1893 C C . GLN A 1 247 ? 13.709 1.783 -12.658 1.00 94.62 247 GLN A C 1
ATOM 1895 O O . GLN A 1 247 ? 14.355 2.694 -12.140 1.00 94.62 247 GLN A O 1
ATOM 1900 N N . TYR A 1 248 ? 14.257 0.604 -12.961 1.00 93.94 248 TYR A N 1
ATOM 1901 C CA . TYR A 1 248 ? 15.675 0.303 -12.760 1.00 93.94 248 TYR A CA 1
ATOM 1902 C C . TYR A 1 248 ? 16.576 1.260 -13.553 1.00 93.94 248 TYR A C 1
ATOM 1904 O O . TYR A 1 248 ? 17.511 1.832 -12.987 1.00 93.94 248 TYR A O 1
ATOM 1912 N N . LEU A 1 249 ? 16.266 1.503 -14.832 1.00 94.06 249 LEU A N 1
ATOM 1913 C CA . LEU A 1 249 ? 17.013 2.456 -15.660 1.00 94.06 249 LEU A CA 1
ATOM 1914 C C . LEU A 1 249 ? 16.950 3.881 -15.095 1.00 94.06 249 LEU A C 1
ATOM 1916 O O . LEU A 1 249 ? 17.961 4.577 -15.075 1.00 94.06 249 LEU A O 1
ATOM 1920 N N . GLN A 1 250 ? 15.785 4.312 -14.601 1.00 93.50 250 GLN A N 1
ATOM 1921 C CA . GLN A 1 250 ? 15.622 5.637 -13.989 1.00 93.50 250 GLN A CA 1
ATOM 1922 C C . GLN A 1 250 ? 16.436 5.791 -12.701 1.00 93.50 250 GLN A C 1
ATOM 1924 O O . GLN A 1 250 ? 16.997 6.852 -12.456 1.00 93.50 250 GLN A O 1
ATOM 1929 N N . GLN A 1 251 ? 16.515 4.744 -11.877 1.00 93.06 251 GLN A N 1
ATOM 1930 C CA . GLN A 1 251 ? 17.278 4.775 -10.626 1.00 93.06 251 GLN A CA 1
ATOM 1931 C C . GLN A 1 251 ? 18.796 4.763 -10.847 1.00 93.06 251 GLN A C 1
ATOM 1933 O O . GLN A 1 251 ? 19.537 5.225 -9.983 1.00 93.06 251 GLN A O 1
ATOM 1938 N N . ASN A 1 252 ? 19.254 4.259 -11.996 1.00 93.19 252 ASN A N 1
ATOM 1939 C CA . ASN A 1 252 ? 20.672 4.113 -12.332 1.00 93.19 252 ASN A CA 1
ATOM 1940 C C . ASN A 1 252 ? 21.117 5.021 -13.491 1.00 93.19 252 ASN A C 1
ATOM 1942 O O . ASN A 1 252 ? 22.196 4.817 -14.052 1.00 93.19 252 ASN A O 1
ATOM 1946 N N . SER A 1 253 ? 20.324 6.040 -13.844 1.00 90.94 253 SER A N 1
ATOM 1947 C CA . SER A 1 253 ? 20.630 6.949 -14.957 1.00 90.94 253 SER A CA 1
ATOM 1948 C C . SER A 1 253 ? 21.980 7.647 -14.794 1.00 90.94 253 SER A C 1
ATOM 1950 O O . SER A 1 253 ? 22.699 7.848 -15.769 1.00 90.94 253 SER A O 1
ATOM 1952 N N . ASP A 1 254 ? 22.359 7.954 -13.554 1.00 89.62 254 ASP A N 1
ATOM 1953 C CA . ASP A 1 254 ? 23.594 8.676 -13.235 1.00 89.62 254 ASP A CA 1
ATOM 1954 C C . ASP A 1 254 ? 24.851 7.803 -13.380 1.00 89.62 254 ASP A C 1
ATOM 1956 O O . ASP A 1 254 ? 25.968 8.312 -13.463 1.00 89.62 254 ASP A O 1
ATOM 1960 N N . GLN A 1 255 ? 24.684 6.480 -13.432 1.00 88.00 255 GLN A N 1
ATOM 1961 C CA . GLN A 1 255 ? 25.784 5.520 -13.510 1.00 88.00 255 GLN A CA 1
ATOM 1962 C C . GLN A 1 255 ? 26.150 5.137 -14.954 1.00 88.00 255 GLN A C 1
ATOM 1964 O O . GLN A 1 255 ? 27.014 4.285 -15.150 1.00 88.00 255 GLN A O 1
ATOM 1969 N N . ASN A 1 256 ? 25.518 5.750 -15.967 1.00 84.62 256 ASN A N 1
ATOM 1970 C CA . ASN A 1 256 ? 25.646 5.352 -17.377 1.00 84.62 256 ASN A CA 1
ATOM 1971 C C . ASN A 1 256 ? 25.412 3.845 -17.589 1.00 84.62 256 ASN A C 1
ATOM 1973 O O . ASN A 1 256 ? 26.035 3.226 -18.454 1.00 84.62 256 ASN A O 1
ATOM 1977 N N . VAL A 1 257 ? 24.532 3.244 -16.782 1.00 84.56 257 VAL A N 1
ATOM 1978 C CA . VAL A 1 257 ? 24.187 1.829 -16.915 1.00 84.56 257 VAL A CA 1
ATOM 1979 C C . VAL A 1 257 ? 23.380 1.665 -18.197 1.00 84.56 257 VAL A C 1
ATOM 1981 O O . VAL A 1 257 ? 22.217 2.054 -18.279 1.00 84.56 257 VAL A O 1
ATOM 1984 N N . VAL A 1 258 ? 24.021 1.096 -19.215 1.00 87.25 258 VAL A N 1
ATOM 1985 C CA . VAL A 1 258 ? 23.366 0.657 -20.445 1.00 87.25 258 VAL A CA 1
ATOM 1986 C C . VAL A 1 258 ? 23.168 -0.843 -20.310 1.00 87.25 258 VAL A C 1
ATOM 1988 O O . VAL A 1 258 ? 24.087 -1.616 -20.555 1.00 87.25 258 VAL A O 1
ATOM 1991 N N . MET A 1 259 ? 21.984 -1.236 -19.854 1.00 92.56 259 MET A N 1
ATOM 1992 C CA . MET A 1 259 ? 21.569 -2.632 -19.756 1.00 92.56 259 MET A CA 1
ATOM 1993 C C . MET A 1 259 ? 20.333 -2.814 -20.623 1.00 92.56 259 MET A C 1
ATOM 1995 O O . MET A 1 259 ? 19.385 -2.038 -20.508 1.00 92.56 259 MET A O 1
ATOM 1999 N N . THR A 1 260 ? 20.340 -3.803 -21.506 1.00 94.50 260 THR A N 1
ATOM 2000 C CA . THR A 1 260 ? 19.180 -4.195 -22.316 1.00 94.50 260 THR A CA 1
ATOM 2001 C C . THR A 1 260 ? 18.129 -4.915 -21.464 1.00 94.50 260 THR A C 1
ATOM 2003 O O . THR A 1 260 ? 18.409 -5.353 -20.351 1.00 94.50 260 THR A O 1
ATOM 2006 N N . LEU A 1 261 ? 16.899 -5.047 -21.973 1.00 93.06 261 LEU A N 1
ATOM 2007 C CA . LEU A 1 261 ? 15.845 -5.780 -21.261 1.00 93.06 261 LEU A CA 1
ATOM 2008 C C . LEU A 1 261 ? 16.226 -7.254 -21.036 1.00 93.06 261 LEU A C 1
ATOM 2010 O O . LEU A 1 261 ? 15.953 -7.787 -19.965 1.00 93.06 261 LEU A O 1
ATOM 2014 N N . ASP A 1 262 ? 16.877 -7.886 -22.015 1.00 94.44 262 ASP A N 1
ATOM 2015 C CA . ASP A 1 262 ? 17.318 -9.282 -21.911 1.00 94.44 262 ASP A CA 1
ATOM 2016 C C . ASP A 1 262 ? 18.386 -9.440 -20.816 1.00 94.44 262 ASP A C 1
ATOM 2018 O O . ASP A 1 262 ? 18.267 -10.305 -19.954 1.00 94.44 262 ASP A O 1
ATOM 2022 N N . GLU A 1 263 ? 19.372 -8.537 -20.767 1.00 95.00 263 GLU A N 1
ATOM 2023 C CA . GLU A 1 263 ? 20.384 -8.522 -19.700 1.00 95.00 263 GLU A CA 1
ATOM 2024 C C . GLU A 1 263 ? 19.779 -8.246 -18.317 1.00 95.00 263 GLU A C 1
ATOM 2026 O O . GLU A 1 263 ? 20.255 -8.790 -17.324 1.00 95.00 263 GLU A O 1
ATOM 2031 N N . TYR A 1 264 ? 18.724 -7.427 -18.239 1.00 94.19 264 TYR A N 1
ATOM 2032 C CA . TYR A 1 264 ? 18.017 -7.165 -16.985 1.00 94.19 264 TYR A CA 1
ATOM 2033 C C . TYR A 1 264 ? 17.301 -8.408 -16.459 1.00 94.19 264 TYR A C 1
ATOM 2035 O O . TYR A 1 264 ? 17.388 -8.690 -15.266 1.00 94.19 264 TYR A O 1
ATOM 2043 N N . ILE A 1 265 ? 16.638 -9.167 -17.335 1.00 93.69 265 ILE A N 1
ATOM 2044 C CA . ILE A 1 265 ? 15.943 -10.411 -16.967 1.00 93.69 265 ILE A CA 1
ATOM 2045 C C . ILE A 1 265 ? 16.922 -11.457 -16.412 1.00 93.69 265 ILE A C 1
ATOM 2047 O O . ILE A 1 265 ? 16.571 -12.183 -15.484 1.00 93.69 265 ILE A O 1
ATOM 2051 N N . ASP A 1 266 ? 18.144 -11.506 -16.945 1.00 95.19 266 ASP A N 1
ATOM 2052 C CA . ASP A 1 266 ? 19.199 -12.417 -16.485 1.00 95.19 266 ASP A CA 1
ATOM 2053 C C . ASP A 1 266 ? 19.995 -11.872 -15.279 1.00 95.19 266 ASP A C 1
ATOM 2055 O O . ASP A 1 266 ? 20.848 -12.569 -14.717 1.00 95.19 266 ASP A O 1
ATOM 2059 N N . SER A 1 267 ? 19.742 -10.628 -14.863 1.00 92.38 267 SER A N 1
ATOM 2060 C CA . SER A 1 267 ? 20.447 -9.984 -13.755 1.00 92.38 267 SER A CA 1
ATOM 2061 C C . SER A 1 267 ? 19.906 -10.432 -12.385 1.00 92.38 267 SER A C 1
ATOM 2063 O O . SER A 1 267 ? 18.729 -10.766 -12.257 1.00 92.38 267 SER A O 1
ATOM 2065 N N . PRO A 1 268 ? 20.717 -10.382 -11.310 1.00 91.19 268 PRO A N 1
ATOM 2066 C CA . PRO A 1 268 ? 20.247 -10.666 -9.949 1.00 91.19 268 PRO A CA 1
ATOM 2067 C C . PRO A 1 268 ? 19.266 -9.616 -9.389 1.00 91.19 268 PRO A C 1
ATOM 2069 O O . PRO A 1 268 ? 18.776 -9.793 -8.276 1.00 91.19 268 PRO A O 1
ATOM 2072 N N . GLU A 1 269 ? 19.014 -8.527 -10.122 1.00 83.88 269 GLU A N 1
ATOM 2073 C CA . GLU A 1 269 ? 18.097 -7.447 -9.733 1.00 83.88 269 GLU A CA 1
ATOM 2074 C C . GLU A 1 269 ? 16.634 -7.719 -10.141 1.00 83.88 269 GLU A C 1
ATOM 2076 O O . GLU A 1 269 ? 15.739 -6.975 -9.727 1.00 83.88 269 GLU A O 1
ATOM 2081 N N . PHE A 1 270 ? 16.387 -8.752 -10.957 1.00 81.81 270 PHE A N 1
ATOM 2082 C CA . PHE A 1 270 ? 15.051 -9.203 -11.364 1.00 81.81 270 PHE A CA 1
ATOM 2083 C C . PHE A 1 270 ? 14.458 -10.226 -10.380 1.00 81.81 270 PHE A C 1
ATOM 2085 O O . PHE A 1 270 ? 13.275 -10.053 -9.991 1.00 81.81 270 PHE A O 1
#

Radius of gyration: 26.51 Å; chains: 1; bounding box: 52×74×70 Å

Sequence (270 aa):
RHIFIIASAVKVEERMSFRGSARSSNGREDEEDNELRLDISEDTRSRGVASKQFWNNYIALIGFVVAVLLLALVTTDRTAISTLSGNIMAGSVHLTAAEKSAVVDLPDILKRNLVNWTPVVWHGYTTATPLFWHIPLSGGNVVESALAGCLGLLLASGAARDAPETRDDQLTSIVLNDHRYVNVDTSARAGVLRAANLRLIPTVKPDVVATPFFRLAASSLFTSSLTARLFTIIRHPLDRAVASYEQYLQQNSDQNVVMTLDEYIDSPEF